Protein AF-A0A525CVS1-F1 (afdb_monomer_lite)

Sequence (218 aa):
MISGVNAYLDLNRRVDQNVNYISQETVRFAIQRGAVENQVLDGVTATVIDSHKAVQIKINDALKRIEDQSASQAVKTIIEKINADETRHAELFNEVTQNVSDIGTEKVSITDTLKQLGDTLGEAISTIDAEEVELAMEGENLDGMTQISEVIQEVDGIESTIATAVEEQSASSKEIAHNISQASAGEIANQSSQVNLSAETLARLAEGLEKLVNRFKI

Radius of gyration: 69.56 Å; chains: 1; bounding box: 129×26×205 Å

Foldseek 3Di:
DVVVVVVVVVLVVVLVVVLVVLVVVLVVLVVVLVVLLVCCVVHQDPVSVVSNVVSLVSNLVSLVVSCVSDPDPVSVVVSVVVVVVSVVVNVVSVVSNVVRVVVVVVVVVVVVVVVVVVVVVVVVVVVVVVVVVVVVVVVVVVVVVVVVVVVVVVVVVVVVVVVVVVVVVVVVVVVVVVVVVVVVVVVVVVVVVVVVVVVVVVVVVVVVVVVVVVVVPD

Structure (mmCIF, N/CA/C/O backbone):
data_AF-A0A525CVS1-F1
#
_entry.id   AF-A0A525CVS1-F1
#
loop_
_atom_site.group_PDB
_atom_site.id
_atom_site.type_symbol
_atom_site.label_atom_id
_atom_site.label_alt_id
_atom_site.label_comp_id
_atom_site.label_asym_id
_atom_site.label_entity_id
_atom_site.label_seq_id
_atom_site.pdbx_PDB_ins_code
_atom_site.Cartn_x
_atom_site.Cartn_y
_atom_site.Cartn_z
_atom_site.occupancy
_atom_site.B_iso_or_equiv
_atom_site.auth_seq_id
_atom_site.auth_comp_id
_atom_site.auth_asym_id
_atom_site.auth_atom_id
_atom_site.pdbx_PDB_model_num
ATOM 1 N N . MET A 1 1 ? 48.331 5.834 -69.914 1.00 59.94 1 MET A N 1
ATOM 2 C CA . MET A 1 1 ? 47.529 6.710 -69.027 1.00 59.94 1 MET A C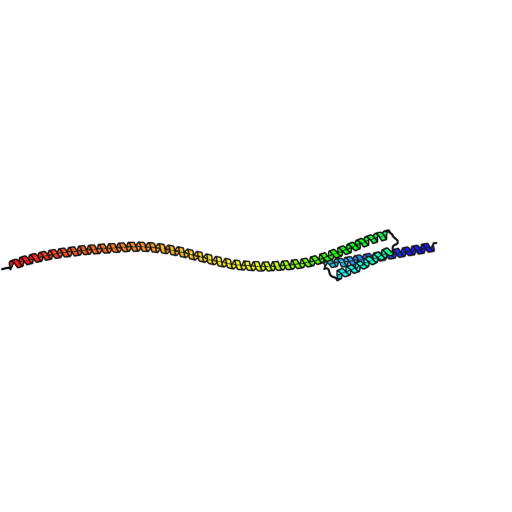A 1
ATOM 3 C C . MET A 1 1 ? 46.064 6.284 -68.932 1.00 59.94 1 MET A C 1
ATOM 5 O O . MET A 1 1 ? 45.612 6.070 -67.819 1.00 59.94 1 MET A O 1
ATOM 9 N N . ILE A 1 2 ? 45.349 6.062 -70.043 1.00 61.44 2 ILE A N 1
ATOM 10 C CA . ILE A 1 2 ? 43.912 5.690 -70.039 1.00 61.44 2 ILE A CA 1
ATOM 11 C C . ILE A 1 2 ? 43.619 4.389 -69.253 1.00 61.44 2 ILE A C 1
ATOM 13 O O . ILE A 1 2 ? 42.673 4.343 -68.476 1.00 61.44 2 ILE A O 1
ATOM 17 N N . SER A 1 3 ? 44.479 3.364 -69.352 1.00 71.12 3 SER A N 1
ATOM 18 C CA . SER A 1 3 ? 44.316 2.106 -68.594 1.00 71.12 3 SER A CA 1
ATOM 19 C C . SER A 1 3 ? 44.450 2.264 -67.071 1.00 71.12 3 SER A C 1
ATOM 21 O O . SER A 1 3 ? 43.823 1.512 -66.334 1.00 71.12 3 SER A O 1
ATOM 23 N N . GLY A 1 4 ? 45.260 3.216 -66.593 1.00 73.81 4 GLY A N 1
ATOM 24 C CA . GLY A 1 4 ? 45.443 3.462 -65.157 1.00 73.81 4 GLY A CA 1
ATOM 25 C C . GLY A 1 4 ? 44.291 4.269 -64.558 1.00 73.81 4 GLY A C 1
ATOM 26 O O . GLY A 1 4 ? 43.857 3.990 -63.446 1.00 73.81 4 GLY A O 1
ATOM 27 N N . VAL A 1 5 ? 43.745 5.213 -65.331 1.00 78.81 5 VAL A N 1
ATOM 28 C CA . VAL A 1 5 ? 42.557 5.990 -64.945 1.00 78.81 5 VAL A CA 1
ATOM 29 C C . VAL A 1 5 ? 41.323 5.090 -64.866 1.00 78.81 5 VAL A C 1
ATOM 31 O O . VAL A 1 5 ? 40.603 5.152 -63.876 1.00 78.81 5 VAL A O 1
ATOM 34 N N . ASN A 1 6 ? 41.119 4.194 -65.838 1.00 78.75 6 ASN A N 1
ATOM 35 C CA . ASN A 1 6 ? 40.006 3.239 -65.791 1.00 78.75 6 ASN A CA 1
ATOM 36 C C . ASN A 1 6 ? 40.116 2.280 -64.593 1.00 78.75 6 ASN A C 1
ATOM 38 O O . ASN A 1 6 ? 39.138 2.090 -63.879 1.00 78.75 6 ASN A O 1
ATOM 42 N N . ALA A 1 7 ? 41.312 1.754 -64.305 1.00 81.69 7 ALA A N 1
ATOM 43 C CA . ALA A 1 7 ? 41.525 0.884 -63.145 1.00 81.69 7 ALA A CA 1
ATOM 44 C C . ALA A 1 7 ? 41.270 1.600 -61.805 1.00 81.69 7 ALA A C 1
ATOM 46 O O . ALA A 1 7 ? 40.710 1.009 -60.883 1.00 81.69 7 ALA A O 1
ATOM 47 N N . TYR A 1 8 ? 41.654 2.875 -61.703 1.00 81.75 8 TYR A N 1
ATOM 48 C CA . TYR A 1 8 ? 41.402 3.703 -60.525 1.00 81.75 8 TYR A CA 1
ATOM 49 C C . TYR A 1 8 ? 39.908 4.014 -60.339 1.00 81.75 8 TYR A C 1
ATOM 51 O O . TYR A 1 8 ? 39.385 3.892 -59.233 1.00 81.75 8 TYR A O 1
ATOM 59 N N . LEU A 1 9 ? 39.195 4.344 -61.421 1.00 82.00 9 LEU A N 1
ATOM 60 C CA . LEU A 1 9 ? 37.745 4.570 -61.391 1.00 82.00 9 LEU A CA 1
ATOM 61 C C . LEU A 1 9 ? 36.974 3.300 -61.001 1.00 82.00 9 LEU A C 1
ATOM 63 O O . LEU A 1 9 ? 36.054 3.371 -60.187 1.00 82.00 9 LEU A O 1
ATOM 67 N N . ASP A 1 10 ? 37.383 2.137 -61.511 1.00 86.62 10 ASP A N 1
ATOM 68 C CA . ASP A 1 10 ? 36.789 0.845 -61.148 1.00 86.62 10 ASP A CA 1
ATOM 69 C C . ASP A 1 10 ? 37.076 0.450 -59.693 1.00 86.62 10 ASP A C 1
ATOM 71 O O . ASP A 1 10 ? 36.280 -0.255 -59.067 1.00 86.62 10 ASP A O 1
ATOM 75 N N . LEU A 1 11 ? 38.224 0.856 -59.142 1.00 85.06 11 LEU A N 1
ATOM 76 C CA . LEU A 1 11 ? 38.550 0.647 -57.732 1.00 85.06 11 LEU A CA 1
ATOM 77 C C . LEU A 1 11 ? 37.683 1.534 -56.834 1.00 85.06 11 LEU A C 1
ATOM 79 O O . LEU A 1 11 ? 37.037 1.015 -55.927 1.00 85.06 11 LEU A O 1
ATOM 83 N N . ASN A 1 12 ? 37.603 2.835 -57.123 1.00 82.62 12 ASN A N 1
ATOM 84 C CA . ASN A 1 12 ? 36.772 3.767 -56.357 1.00 82.62 12 ASN A CA 1
ATOM 85 C C . ASN A 1 12 ? 35.296 3.365 -56.390 1.00 82.62 12 ASN A C 1
ATOM 87 O O . ASN A 1 12 ? 34.650 3.303 -55.351 1.00 82.62 12 ASN A O 1
ATOM 91 N N . ARG A 1 13 ? 34.783 2.972 -57.562 1.00 86.06 13 ARG A N 1
ATOM 92 C CA . ARG A 1 13 ? 33.405 2.485 -57.689 1.00 86.06 13 ARG A CA 1
ATOM 93 C C . ARG A 1 13 ? 33.138 1.253 -56.820 1.00 86.06 13 ARG A C 1
ATOM 95 O O . ARG A 1 13 ? 32.055 1.136 -56.253 1.00 86.06 13 ARG A O 1
ATOM 102 N N . ARG A 1 14 ? 34.104 0.336 -56.709 1.00 86.06 14 ARG A N 1
ATOM 103 C CA . ARG A 1 14 ? 33.996 -0.846 -55.837 1.00 86.06 14 ARG A CA 1
ATOM 104 C C . ARG A 1 14 ? 34.028 -0.475 -54.357 1.00 86.06 14 ARG A C 1
ATOM 106 O O . ARG A 1 14 ? 33.249 -1.032 -53.589 1.00 86.06 14 ARG A O 1
ATOM 113 N N . VAL A 1 15 ? 34.885 0.468 -53.967 1.00 87.44 15 VAL A N 1
ATOM 114 C CA . VAL A 1 15 ? 34.936 0.994 -52.595 1.00 87.44 15 VAL A CA 1
ATOM 115 C C . VAL A 1 15 ? 33.604 1.643 -52.217 1.00 87.44 15 VAL A C 1
ATOM 117 O O . VAL A 1 15 ? 33.039 1.288 -51.188 1.00 87.44 15 VAL A O 1
ATOM 120 N N . ASP A 1 16 ? 33.043 2.492 -53.079 1.00 86.06 16 ASP A N 1
ATOM 121 C CA . ASP A 1 16 ? 31.752 3.149 -52.835 1.00 86.06 16 ASP A CA 1
ATOM 122 C C . ASP A 1 16 ? 30.601 2.138 -52.711 1.00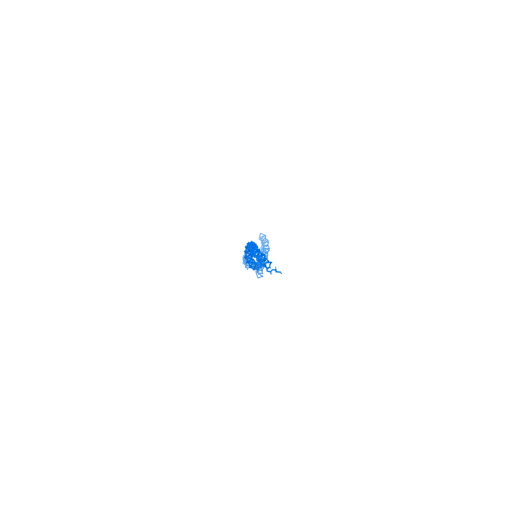 86.06 16 ASP A C 1
ATOM 124 O O . ASP A 1 16 ? 29.748 2.250 -51.829 1.00 86.06 16 ASP A O 1
ATOM 128 N N . GLN A 1 17 ? 30.585 1.109 -53.565 1.00 89.31 17 GLN A N 1
ATOM 129 C CA . GLN A 1 17 ? 29.598 0.028 -53.488 1.00 89.31 17 GLN A CA 1
ATOM 130 C C . GLN A 1 17 ? 29.711 -0.770 -52.182 1.00 89.31 17 GLN A C 1
ATOM 132 O O . GLN A 1 17 ? 28.686 -1.086 -51.575 1.00 89.31 17 GLN A O 1
ATOM 137 N N . ASN A 1 18 ? 30.933 -1.063 -51.731 1.00 90.62 18 ASN A N 1
ATOM 138 C CA . ASN A 1 18 ? 31.173 -1.768 -50.472 1.00 90.62 18 ASN A CA 1
ATOM 139 C C . ASN A 1 18 ? 30.782 -0.920 -49.261 1.00 90.62 18 ASN A C 1
ATOM 141 O O . ASN A 1 18 ? 30.078 -1.409 -48.382 1.00 90.62 18 ASN A O 1
ATOM 145 N N . VAL A 1 19 ? 31.171 0.357 -49.235 1.00 90.75 19 VAL A N 1
ATOM 146 C CA . VAL A 1 19 ? 30.771 1.305 -48.186 1.00 90.75 19 VAL A CA 1
ATOM 147 C C . VAL A 1 19 ? 29.248 1.407 -48.110 1.00 90.75 19 VAL A C 1
ATOM 149 O O . VAL A 1 19 ? 28.685 1.341 -47.017 1.00 90.75 19 VAL A O 1
ATOM 152 N N . ASN A 1 20 ? 28.559 1.482 -49.252 1.00 92.38 20 ASN A N 1
ATOM 153 C CA . ASN A 1 20 ? 27.098 1.485 -49.296 1.00 92.38 20 ASN A CA 1
ATOM 154 C C . ASN A 1 20 ? 26.490 0.184 -48.743 1.00 92.38 20 ASN A C 1
ATOM 156 O O . ASN A 1 20 ? 25.536 0.233 -47.968 1.00 92.38 20 ASN A O 1
ATOM 160 N N . TYR A 1 21 ? 27.049 -0.977 -49.093 1.00 95.25 21 TYR A N 1
ATOM 161 C CA . TYR A 1 21 ? 26.602 -2.262 -48.550 1.00 95.25 21 TYR A CA 1
ATOM 162 C C . TYR A 1 21 ? 26.755 -2.324 -47.022 1.00 95.25 21 TYR A C 1
ATOM 164 O O . TYR A 1 21 ? 25.799 -2.663 -46.326 1.00 95.25 21 TYR A O 1
ATOM 172 N N . ILE A 1 22 ? 27.923 -1.942 -46.493 1.00 95.31 22 ILE A N 1
ATOM 173 C CA . ILE A 1 22 ? 28.177 -1.955 -45.046 1.00 95.31 22 ILE A CA 1
ATOM 174 C C . ILE A 1 22 ? 27.271 -0.939 -44.341 1.00 95.31 22 ILE A C 1
ATOM 176 O O . ILE A 1 22 ? 26.722 -1.238 -43.291 1.00 95.31 22 ILE A O 1
ATOM 180 N N . SER A 1 23 ? 27.016 0.219 -44.953 1.00 93.06 23 SER A N 1
ATOM 181 C CA . SER A 1 23 ? 26.085 1.219 -44.410 1.00 93.06 23 SER A CA 1
ATOM 182 C C . SER A 1 23 ? 24.664 0.661 -44.263 1.00 93.06 23 SER A C 1
ATOM 184 O O . SER A 1 23 ? 24.014 0.876 -43.242 1.00 93.06 23 SER A O 1
ATOM 186 N N . GLN A 1 24 ? 24.180 -0.103 -45.248 1.00 94.25 24 GLN A N 1
ATOM 187 C CA . GLN A 1 24 ? 22.882 -0.780 -45.149 1.00 94.25 24 GLN A CA 1
ATOM 188 C C . GLN A 1 24 ? 22.876 -1.876 -44.076 1.00 94.25 24 GLN A C 1
ATOM 190 O O . GLN A 1 24 ? 21.864 -2.063 -43.400 1.00 94.25 24 GLN A O 1
ATOM 195 N N . GLU A 1 25 ? 23.985 -2.597 -43.910 1.00 95.94 25 GLU A N 1
ATOM 196 C CA . GLU A 1 25 ? 24.168 -3.580 -42.838 1.00 95.94 25 GLU A CA 1
ATOM 197 C C . GLU A 1 25 ? 24.102 -2.911 -41.452 1.00 95.94 25 GLU A C 1
ATOM 199 O O . GLU A 1 25 ? 23.332 -3.359 -40.601 1.00 95.94 25 GLU A O 1
ATOM 204 N N . THR A 1 26 ? 24.790 -1.780 -41.256 1.00 94.69 26 THR A N 1
ATOM 205 C CA . THR A 1 26 ? 24.736 -0.980 -40.021 1.00 94.69 26 THR A CA 1
ATOM 206 C C . THR A 1 26 ? 23.307 -0.559 -39.680 1.00 94.69 26 THR A C 1
ATOM 208 O O . THR A 1 26 ? 22.870 -0.723 -38.542 1.00 94.69 26 THR A O 1
ATOM 211 N N . VAL A 1 27 ? 22.538 -0.083 -40.667 1.00 94.94 27 VAL A N 1
ATOM 212 C CA . VAL A 1 27 ? 21.126 0.294 -40.463 1.00 94.94 27 VAL A CA 1
ATOM 213 C C . VAL A 1 27 ? 20.285 -0.903 -40.012 1.00 94.94 27 VAL A C 1
ATOM 215 O O . VAL A 1 27 ? 19.446 -0.766 -39.124 1.00 94.94 27 VAL A O 1
ATOM 218 N N . ARG A 1 28 ? 20.510 -2.099 -40.573 1.00 96.94 28 ARG A N 1
ATOM 219 C CA . ARG A 1 28 ? 19.798 -3.310 -40.130 1.00 96.94 28 ARG A CA 1
ATOM 220 C C . ARG A 1 28 ? 20.133 -3.669 -38.688 1.00 96.94 28 ARG A C 1
ATOM 222 O O . ARG A 1 28 ? 19.224 -4.026 -37.942 1.00 96.94 28 ARG A O 1
ATOM 229 N N . PHE A 1 29 ? 21.398 -3.562 -38.288 1.00 97.50 29 PHE A N 1
ATOM 230 C CA . PHE A 1 29 ? 21.779 -3.787 -36.897 1.00 97.50 29 PHE A CA 1
ATOM 231 C C . PHE A 1 29 ? 21.158 -2.748 -35.960 1.00 97.50 29 PHE A C 1
ATOM 233 O O . PHE A 1 29 ? 20.665 -3.131 -34.906 1.00 97.50 29 PHE A O 1
ATOM 240 N N . ALA A 1 30 ? 21.074 -1.475 -36.353 1.00 93.69 30 ALA A N 1
ATOM 241 C CA . ALA A 1 30 ? 20.390 -0.453 -35.557 1.00 93.69 30 ALA A CA 1
ATOM 242 C C . ALA A 1 30 ? 18.893 -0.768 -35.359 1.00 93.69 30 ALA A C 1
ATOM 244 O O . ALA A 1 30 ? 18.374 -0.662 -34.249 1.00 93.69 30 ALA A O 1
ATOM 245 N N . ILE A 1 31 ? 18.206 -1.245 -36.405 1.00 94.38 31 ILE A N 1
ATOM 246 C CA . ILE A 1 31 ? 16.811 -1.711 -36.297 1.00 94.38 31 ILE A CA 1
ATOM 247 C C . ILE A 1 31 ? 16.714 -2.924 -35.361 1.00 94.38 31 ILE A C 1
ATOM 249 O O . ILE A 1 31 ? 15.821 -2.987 -34.516 1.00 94.38 31 ILE A O 1
ATOM 253 N N . GLN A 1 32 ? 17.640 -3.881 -35.483 1.00 96.12 32 GLN A N 1
ATOM 254 C CA . GLN A 1 32 ? 17.703 -5.035 -34.588 1.00 96.12 32 GLN A CA 1
ATOM 255 C C . GLN A 1 32 ? 17.927 -4.603 -33.132 1.00 96.12 32 GLN A C 1
ATOM 257 O O . GLN A 1 32 ? 17.291 -5.162 -32.241 1.00 96.12 32 GLN A O 1
ATOM 262 N N . ARG A 1 33 ? 18.781 -3.600 -32.887 1.00 95.50 33 ARG A N 1
ATOM 263 C CA . ARG A 1 33 ? 19.007 -3.040 -31.550 1.00 95.50 33 ARG A CA 1
ATOM 264 C C . ARG A 1 33 ? 17.713 -2.468 -30.987 1.00 95.50 33 ARG A C 1
ATOM 266 O O . ARG A 1 33 ? 17.332 -2.864 -29.897 1.00 95.50 33 ARG A O 1
ATOM 273 N N . GLY A 1 34 ? 16.989 -1.654 -31.756 1.00 89.94 34 GLY A N 1
ATOM 274 C CA . GLY A 1 34 ? 15.694 -1.113 -31.327 1.00 89.94 34 GLY A CA 1
ATOM 275 C C . GLY A 1 34 ? 14.666 -2.199 -30.974 1.00 89.94 34 GLY A C 1
ATOM 276 O O . GLY A 1 34 ? 13.898 -2.051 -30.026 1.00 89.94 34 GLY A O 1
ATOM 277 N N . ALA A 1 35 ? 14.673 -3.334 -31.683 1.00 92.38 35 ALA A N 1
ATOM 278 C CA . ALA A 1 35 ? 13.823 -4.474 -31.334 1.00 92.38 35 ALA A CA 1
ATOM 279 C C . ALA A 1 35 ? 14.213 -5.119 -29.992 1.00 92.38 35 ALA A C 1
ATOM 281 O O . ALA A 1 35 ? 13.326 -5.483 -29.224 1.00 92.38 35 ALA A O 1
ATOM 282 N N . VAL A 1 36 ? 15.512 -5.238 -29.697 1.00 92.75 36 VAL A N 1
ATOM 283 C CA . VAL A 1 36 ? 16.008 -5.719 -28.394 1.00 92.75 36 VAL A CA 1
ATOM 284 C C . VAL A 1 36 ? 15.690 -4.715 -27.284 1.00 92.75 36 VAL A C 1
ATOM 286 O O . VAL A 1 36 ? 15.262 -5.109 -26.207 1.00 92.75 36 VAL A O 1
ATOM 289 N N . GLU A 1 37 ? 15.842 -3.418 -27.547 1.00 91.56 37 GLU A N 1
ATOM 290 C CA . GLU A 1 37 ? 15.558 -2.355 -26.577 1.00 91.56 37 GLU A CA 1
ATOM 291 C C . GLU A 1 37 ? 14.087 -2.329 -26.163 1.00 91.56 37 GLU A C 1
ATOM 293 O O . GLU A 1 37 ? 13.789 -2.165 -24.985 1.00 91.56 37 GLU A O 1
ATOM 298 N N . ASN A 1 38 ? 13.164 -2.597 -27.089 1.00 86.88 38 ASN A N 1
ATOM 299 C CA . ASN A 1 38 ? 11.745 -2.725 -26.753 1.00 86.88 38 ASN A CA 1
ATOM 300 C C . ASN A 1 38 ? 11.450 -3.885 -25.789 1.00 86.88 38 ASN A C 1
ATOM 302 O O . ASN A 1 38 ? 10.498 -3.790 -25.021 1.00 86.88 38 ASN A O 1
ATOM 306 N N . GLN A 1 39 ? 12.263 -4.947 -25.771 1.00 87.69 39 GLN A N 1
ATOM 307 C CA . GLN A 1 39 ? 12.077 -6.063 -24.831 1.00 87.69 39 GLN A CA 1
ATOM 308 C C . GLN A 1 39 ? 12.349 -5.654 -23.379 1.00 87.69 39 GLN A C 1
ATOM 310 O O . GLN A 1 39 ? 11.866 -6.315 -22.466 1.00 87.69 39 GLN A O 1
ATOM 315 N N . VAL A 1 40 ? 13.070 -4.549 -23.142 1.00 81.38 40 VAL A N 1
ATOM 316 C CA . VAL A 1 40 ? 13.271 -4.003 -21.789 1.00 81.38 40 VAL A CA 1
ATOM 317 C C . VAL A 1 40 ? 11.939 -3.616 -21.139 1.00 81.38 40 VAL A C 1
ATOM 319 O O . VAL A 1 40 ? 11.816 -3.717 -19.920 1.00 81.38 40 VAL A O 1
ATOM 322 N N . LEU A 1 41 ? 10.927 -3.239 -21.933 1.00 72.56 41 LEU A N 1
ATOM 323 C CA . LEU A 1 41 ? 9.585 -2.915 -21.432 1.00 72.56 41 LEU A CA 1
ATOM 324 C C . LEU A 1 41 ? 8.877 -4.127 -20.811 1.00 72.56 41 LEU A C 1
ATOM 326 O O . LEU A 1 41 ? 8.080 -3.958 -19.890 1.00 72.56 41 LEU A O 1
ATOM 330 N N . ASP A 1 42 ? 9.194 -5.333 -21.284 1.00 77.56 42 ASP A N 1
ATOM 331 C CA . ASP A 1 42 ? 8.642 -6.587 -20.763 1.00 77.56 42 ASP A CA 1
ATOM 332 C C . ASP A 1 42 ? 9.424 -7.101 -19.539 1.00 77.56 42 ASP A C 1
ATOM 334 O O . ASP A 1 42 ? 8.967 -7.999 -18.827 1.00 77.56 42 ASP A O 1
ATOM 338 N N . GLY A 1 43 ? 10.599 -6.521 -19.276 1.00 76.75 43 GLY A N 1
ATOM 339 C CA . GLY A 1 43 ? 11.455 -6.824 -18.137 1.00 76.75 43 GLY A CA 1
ATOM 340 C C . GLY A 1 43 ? 12.936 -6.910 -18.505 1.00 76.75 43 GLY A C 1
ATOM 341 O O . GLY A 1 43 ? 13.326 -7.342 -19.591 1.00 76.75 43 GLY A O 1
ATOM 342 N N . VAL A 1 44 ? 13.796 -6.535 -17.558 1.00 87.12 44 VAL A N 1
ATOM 343 C CA . VAL A 1 44 ? 15.251 -6.607 -17.732 1.00 87.12 44 VAL A CA 1
ATOM 344 C C . VAL A 1 44 ? 15.728 -8.027 -17.451 1.00 87.12 44 VAL A C 1
ATOM 346 O O . VAL A 1 44 ? 15.650 -8.518 -16.327 1.00 87.12 44 VAL A O 1
ATOM 349 N N . THR A 1 45 ? 16.252 -8.692 -18.480 1.00 89.31 45 THR A N 1
ATOM 350 C CA . THR A 1 45 ? 16.864 -10.022 -18.362 1.00 89.31 45 THR A CA 1
ATOM 351 C C . THR A 1 45 ? 18.307 -9.999 -18.852 1.00 89.31 45 THR A C 1
ATOM 353 O O . THR A 1 45 ? 18.673 -9.189 -19.706 1.00 89.31 45 THR A O 1
ATOM 356 N N . ALA A 1 46 ? 19.125 -10.937 -18.361 1.00 89.56 46 ALA A N 1
ATOM 357 C CA . ALA A 1 46 ? 20.497 -11.113 -18.843 1.00 89.56 46 ALA A CA 1
ATOM 358 C C . ALA A 1 46 ? 20.542 -11.310 -20.369 1.00 89.56 46 ALA A C 1
ATOM 360 O O . ALA A 1 46 ? 21.385 -10.733 -21.046 1.00 89.56 46 ALA A O 1
ATOM 361 N N . THR A 1 47 ? 19.569 -12.035 -20.929 1.00 93.12 47 THR A N 1
ATOM 362 C CA . THR A 1 47 ? 19.458 -12.267 -22.374 1.00 93.12 47 THR A CA 1
ATOM 363 C C . THR A 1 47 ? 19.242 -10.981 -23.172 1.00 93.12 47 THR A C 1
ATOM 365 O O . THR A 1 47 ? 19.845 -10.830 -24.236 1.00 93.12 47 THR A O 1
ATOM 368 N N . VAL A 1 48 ? 18.416 -10.050 -22.680 1.00 92.69 48 VAL A N 1
ATOM 369 C CA . VAL A 1 48 ? 18.182 -8.750 -23.337 1.00 92.69 48 VAL A CA 1
ATOM 370 C C . VAL A 1 48 ? 19.459 -7.907 -23.314 1.00 92.69 48 VAL A C 1
ATOM 372 O O . VAL A 1 48 ? 19.865 -7.379 -24.349 1.00 92.69 48 VAL A O 1
ATOM 375 N N . ILE A 1 49 ? 20.146 -7.856 -22.168 1.00 93.69 49 ILE A N 1
ATOM 376 C CA . ILE A 1 49 ? 21.414 -7.126 -22.009 1.00 93.69 49 ILE A CA 1
ATOM 377 C C . ILE A 1 49 ? 22.501 -7.704 -22.927 1.00 93.69 49 ILE A C 1
ATOM 379 O O . ILE A 1 49 ? 23.189 -6.960 -23.629 1.00 93.69 49 ILE A O 1
ATOM 383 N N . ASP A 1 50 ? 22.651 -9.028 -22.959 1.00 95.56 50 ASP A N 1
ATOM 384 C CA . ASP A 1 50 ? 23.655 -9.699 -23.787 1.00 95.56 50 ASP A CA 1
ATOM 385 C C . ASP A 1 50 ? 23.356 -9.539 -25.282 1.00 95.56 50 ASP A C 1
ATOM 387 O O . ASP A 1 50 ? 24.267 -9.306 -26.081 1.00 95.56 50 ASP A O 1
ATOM 391 N N . SER A 1 51 ? 22.077 -9.594 -25.669 1.00 95.31 51 SER A N 1
ATOM 392 C CA . SER A 1 51 ? 21.647 -9.360 -27.051 1.00 95.31 51 SER A CA 1
ATOM 393 C C . SER A 1 51 ? 21.922 -7.924 -27.492 1.00 95.31 51 SER A C 1
ATOM 395 O O . SER A 1 51 ? 22.402 -7.716 -28.607 1.00 95.31 51 SER A O 1
ATOM 397 N N . HIS A 1 52 ? 21.678 -6.939 -26.620 1.00 95.81 52 HIS A N 1
ATOM 398 C CA . HIS A 1 52 ? 21.981 -5.531 -26.889 1.00 95.81 52 HIS A CA 1
ATOM 399 C C . HIS A 1 52 ? 23.479 -5.335 -27.124 1.00 95.81 52 HIS A C 1
ATOM 401 O O . HIS A 1 52 ? 23.875 -4.855 -28.187 1.00 95.81 52 HIS A O 1
ATOM 407 N N . LYS A 1 53 ? 24.318 -5.839 -26.207 1.00 95.62 53 LYS A N 1
ATOM 408 C CA . LYS A 1 53 ? 25.785 -5.810 -26.336 1.00 95.62 53 LYS A CA 1
ATOM 409 C C . LYS A 1 53 ? 26.268 -6.479 -27.621 1.00 95.62 53 LYS A C 1
ATOM 411 O O . LYS A 1 53 ? 27.134 -5.943 -28.310 1.00 95.62 53 LYS A O 1
ATOM 416 N N . ALA A 1 54 ? 25.707 -7.634 -27.974 1.00 96.56 54 ALA A N 1
ATOM 417 C CA . ALA A 1 54 ? 26.084 -8.352 -29.186 1.00 96.56 54 ALA A CA 1
ATOM 418 C C . ALA A 1 54 ? 25.749 -7.564 -30.464 1.00 96.56 54 ALA A C 1
ATOM 420 O O . ALA A 1 54 ? 26.534 -7.573 -31.413 1.00 96.56 54 ALA A O 1
ATOM 421 N N . VAL A 1 55 ? 24.602 -6.879 -30.507 1.00 96.75 55 VAL A N 1
ATOM 422 C CA . VAL A 1 55 ? 24.238 -6.013 -31.641 1.00 96.75 55 VAL A CA 1
ATOM 423 C C . VAL A 1 55 ? 25.096 -4.744 -31.660 1.00 96.75 55 VAL A C 1
ATOM 425 O O . VAL A 1 55 ? 25.547 -4.346 -32.732 1.00 96.75 55 VAL A O 1
ATOM 428 N N . GLN A 1 56 ? 25.411 -4.169 -30.498 1.00 95.19 56 GLN A N 1
ATOM 429 C CA . GLN A 1 56 ? 26.294 -3.008 -30.366 1.00 95.19 56 GLN A CA 1
ATOM 430 C C . GLN A 1 56 ? 27.693 -3.276 -30.939 1.00 95.19 56 GLN A C 1
ATOM 432 O O . GLN A 1 56 ? 28.227 -2.464 -31.691 1.00 95.19 56 GLN A O 1
ATOM 437 N N . ILE A 1 57 ? 28.269 -4.446 -30.642 1.00 96.69 57 ILE A N 1
ATOM 438 C CA . ILE A 1 57 ? 29.563 -4.868 -31.201 1.00 96.69 57 ILE A CA 1
ATOM 439 C C . ILE A 1 57 ? 29.496 -4.915 -32.732 1.00 96.69 57 ILE A C 1
ATOM 441 O O . ILE A 1 57 ? 30.376 -4.380 -33.401 1.00 96.69 57 ILE A O 1
ATOM 445 N N . LYS A 1 58 ? 28.422 -5.480 -33.299 1.00 97.38 58 LYS A N 1
ATOM 446 C CA . LYS A 1 58 ? 28.239 -5.555 -34.757 1.00 97.38 58 LYS A CA 1
ATOM 447 C C . LYS A 1 58 ? 28.128 -4.176 -35.412 1.00 97.38 58 LYS A C 1
ATOM 449 O O . LYS A 1 58 ? 28.658 -3.992 -36.506 1.00 97.38 58 LYS A O 1
ATOM 454 N N . ILE A 1 59 ? 27.456 -3.222 -34.763 1.00 97.00 59 ILE A N 1
ATOM 455 C CA . ILE A 1 59 ? 27.353 -1.835 -35.243 1.00 97.00 59 ILE A CA 1
ATOM 456 C C . ILE A 1 59 ? 28.735 -1.177 -35.247 1.00 97.00 59 ILE A C 1
ATOM 458 O O . ILE A 1 59 ? 29.155 -0.664 -36.283 1.00 97.00 59 ILE A O 1
ATOM 462 N N . ASN A 1 60 ? 29.468 -1.264 -34.136 1.00 95.88 60 ASN A N 1
ATOM 463 C CA . ASN A 1 60 ? 30.811 -0.693 -34.011 1.00 95.88 60 ASN A CA 1
ATOM 464 C C . ASN A 1 60 ? 31.787 -1.287 -35.042 1.00 95.88 60 ASN A C 1
ATOM 466 O O . ASN A 1 60 ? 32.530 -0.552 -35.695 1.00 95.88 60 ASN A O 1
ATOM 470 N N . ASP A 1 61 ? 31.750 -2.607 -35.246 1.00 97.06 61 ASP A N 1
ATOM 471 C CA . ASP A 1 61 ? 32.571 -3.288 -36.251 1.00 97.06 61 ASP A CA 1
ATOM 472 C C . ASP A 1 61 ? 32.222 -2.836 -37.677 1.00 97.06 61 ASP A C 1
ATOM 474 O O . ASP A 1 61 ? 33.112 -2.630 -38.508 1.00 97.06 61 ASP A O 1
ATOM 478 N N . ALA A 1 62 ? 30.933 -2.658 -37.984 1.00 96.25 62 ALA A N 1
ATOM 479 C CA . ALA A 1 62 ? 30.487 -2.162 -39.283 1.00 96.25 62 ALA A CA 1
ATOM 480 C C . ALA A 1 62 ? 30.924 -0.706 -39.517 1.00 96.25 62 ALA A C 1
ATOM 482 O O . ALA A 1 62 ? 31.441 -0.395 -40.590 1.00 96.25 62 ALA A O 1
ATOM 483 N N . LEU A 1 63 ? 30.803 0.167 -38.511 1.00 96.19 63 LEU A N 1
ATOM 484 C CA . LEU A 1 63 ? 31.268 1.556 -38.578 1.00 96.19 63 LEU A CA 1
ATOM 485 C C . LEU A 1 63 ? 32.776 1.636 -38.821 1.00 96.19 63 LEU A C 1
ATOM 487 O O . LEU A 1 63 ? 33.207 2.337 -39.736 1.00 96.19 63 LEU A O 1
ATOM 491 N N . LYS A 1 64 ? 33.568 0.838 -38.098 1.00 95.69 64 LYS A N 1
ATOM 492 C CA . LYS A 1 64 ? 35.018 0.753 -38.306 1.00 95.69 64 LYS A CA 1
ATOM 493 C C . LYS A 1 64 ? 35.374 0.293 -39.722 1.00 95.69 64 LYS A C 1
ATOM 495 O O . LYS A 1 64 ? 36.236 0.877 -40.368 1.00 95.69 64 LYS A O 1
ATOM 500 N N . ARG A 1 65 ? 34.666 -0.709 -40.258 1.00 95.62 65 ARG A N 1
ATOM 501 C CA . ARG A 1 65 ? 34.865 -1.171 -41.646 1.00 95.62 65 ARG A CA 1
ATOM 502 C C . ARG A 1 65 ? 34.549 -0.083 -42.678 1.00 95.62 65 ARG A C 1
ATOM 504 O O . ARG A 1 65 ? 35.224 -0.032 -43.705 1.00 95.62 65 ARG A O 1
ATOM 511 N N . ILE A 1 66 ? 33.544 0.765 -42.438 1.00 94.38 66 ILE A N 1
ATOM 512 C CA . ILE A 1 66 ? 33.251 1.918 -43.309 1.00 94.38 66 ILE A CA 1
ATOM 513 C C . ILE A 1 66 ? 34.383 2.947 -43.213 1.00 94.38 66 ILE A C 1
ATOM 515 O O . ILE A 1 66 ? 34.823 3.466 -44.239 1.00 94.38 66 ILE A O 1
ATOM 519 N N . GLU A 1 67 ? 34.865 3.225 -42.004 1.00 93.56 67 GLU A N 1
ATOM 520 C CA . GLU A 1 67 ? 35.942 4.184 -41.747 1.00 93.56 67 GLU A CA 1
ATOM 521 C C . GLU A 1 67 ? 37.247 3.787 -42.444 1.00 93.56 67 GLU A C 1
ATOM 523 O O . GLU A 1 67 ? 37.852 4.607 -43.139 1.00 93.56 67 GLU A O 1
ATOM 528 N N . ASP A 1 68 ? 37.626 2.512 -42.321 1.00 92.81 68 ASP A N 1
ATOM 529 C CA . ASP A 1 68 ? 38.844 1.943 -42.900 1.00 92.81 68 ASP A CA 1
ATOM 530 C C . ASP A 1 68 ? 38.812 1.938 -44.441 1.00 92.81 68 ASP A C 1
ATOM 532 O O . ASP A 1 68 ? 39.849 2.088 -45.090 1.00 92.81 68 ASP A O 1
ATOM 536 N N . GLN A 1 69 ? 37.630 1.761 -45.047 1.00 91.25 69 GLN A N 1
ATOM 537 C CA . GLN A 1 69 ? 37.470 1.688 -46.507 1.00 91.25 69 GLN A CA 1
ATOM 538 C C . GLN A 1 69 ? 37.226 3.051 -47.161 1.00 91.25 69 GLN A C 1
ATOM 540 O O . GLN A 1 69 ? 37.493 3.215 -48.352 1.00 91.25 69 GLN A O 1
ATOM 545 N N . SER A 1 70 ? 36.724 4.037 -46.417 1.00 87.88 70 SER A N 1
ATOM 546 C CA . SER A 1 70 ? 36.380 5.344 -46.967 1.00 87.88 70 SER A CA 1
ATOM 547 C C . SER A 1 70 ? 37.587 6.281 -47.052 1.00 87.88 70 SER A C 1
ATOM 549 O O . SER A 1 70 ? 38.227 6.624 -46.057 1.00 87.88 70 SER A O 1
ATOM 551 N N . ALA A 1 71 ? 37.848 6.800 -48.252 1.00 84.88 71 ALA A N 1
ATOM 552 C CA . ALA A 1 71 ? 38.819 7.876 -48.460 1.00 84.88 71 ALA A CA 1
ATOM 553 C C . ALA A 1 71 ? 38.247 9.279 -48.156 1.00 84.88 71 ALA A C 1
ATOM 555 O O . ALA A 1 71 ? 38.987 10.263 -48.154 1.00 84.88 71 ALA A O 1
ATOM 556 N N . SER A 1 72 ? 36.936 9.399 -47.911 1.00 89.38 72 SER A N 1
ATOM 557 C CA . SER A 1 72 ? 36.259 10.685 -47.723 1.00 89.38 72 SER A CA 1
ATOM 558 C C . SER A 1 72 ? 36.387 11.191 -46.287 1.00 89.38 72 SER A C 1
ATOM 560 O O . SER A 1 72 ? 35.856 10.585 -45.356 1.00 89.38 72 SER A O 1
ATOM 562 N N . GLN A 1 73 ? 37.014 12.357 -46.106 1.00 90.88 73 GLN A N 1
ATOM 563 C CA . GLN A 1 73 ? 37.114 13.006 -44.794 1.00 90.88 73 GLN A CA 1
ATOM 564 C C . GLN A 1 73 ? 35.736 13.318 -44.193 1.00 90.88 73 GLN A C 1
ATOM 566 O O . GLN A 1 73 ? 35.544 13.186 -42.989 1.00 90.88 73 GLN A O 1
ATOM 571 N N . ALA A 1 74 ? 34.759 13.677 -45.031 1.00 91.62 74 ALA A N 1
ATOM 572 C CA . ALA A 1 74 ? 33.396 13.931 -44.577 1.00 91.62 74 ALA A CA 1
ATOM 573 C C . ALA A 1 74 ? 32.752 12.670 -43.978 1.00 91.62 74 ALA A C 1
ATOM 575 O O . ALA A 1 74 ? 32.085 12.755 -42.951 1.00 91.62 74 ALA A O 1
ATOM 576 N N . VAL A 1 75 ? 32.990 11.498 -44.581 1.00 90.50 75 VAL A N 1
ATOM 577 C CA . VAL A 1 75 ? 32.495 10.214 -44.056 1.00 90.50 75 VAL A CA 1
ATOM 578 C C . VAL A 1 75 ? 33.159 9.885 -42.722 1.00 90.50 75 VAL A C 1
ATOM 580 O O . VAL A 1 75 ? 32.461 9.500 -41.792 1.00 90.50 75 VAL A O 1
ATOM 583 N N . LYS A 1 76 ? 34.472 10.102 -42.593 1.00 92.50 76 LYS A N 1
ATOM 584 C CA . LYS A 1 76 ? 35.191 9.880 -41.327 1.00 92.50 76 LYS A CA 1
ATOM 585 C C . LYS A 1 76 ? 34.636 10.743 -40.196 1.00 92.50 76 LYS A C 1
ATOM 587 O O . LYS A 1 76 ? 34.285 10.219 -39.148 1.00 92.50 76 LYS A O 1
ATOM 592 N N . THR A 1 77 ? 34.419 12.034 -40.447 1.00 95.19 77 THR A N 1
ATOM 593 C CA . THR A 1 77 ? 33.797 12.935 -39.463 1.00 95.19 77 THR A CA 1
ATOM 594 C C . THR A 1 77 ? 32.358 12.538 -39.110 1.00 95.19 77 THR A C 1
ATOM 596 O O . THR A 1 77 ? 31.917 12.754 -37.984 1.00 95.19 77 THR A O 1
ATOM 599 N N . ILE A 1 78 ? 31.596 11.958 -40.042 1.00 94.62 78 ILE A N 1
ATOM 600 C CA . ILE A 1 78 ? 30.266 11.412 -39.733 1.00 94.62 78 ILE A CA 1
ATOM 601 C C . ILE A 1 78 ? 30.387 10.180 -38.829 1.00 94.62 78 ILE A C 1
ATOM 603 O O . ILE A 1 78 ? 29.647 10.083 -37.857 1.00 94.62 78 ILE A O 1
ATOM 607 N N . ILE A 1 79 ? 31.326 9.272 -39.103 1.00 95.06 79 ILE A N 1
ATOM 608 C CA . ILE A 1 79 ? 31.547 8.074 -38.280 1.00 95.06 79 ILE A CA 1
ATOM 609 C C . ILE A 1 79 ? 31.996 8.442 -36.869 1.00 95.06 79 ILE A C 1
ATOM 611 O O . ILE A 1 79 ? 31.484 7.865 -35.917 1.00 95.06 79 ILE A O 1
ATOM 615 N N . GLU A 1 80 ? 32.874 9.433 -36.712 1.00 94.44 80 GLU A N 1
ATOM 616 C CA . GLU A 1 80 ? 33.261 9.956 -35.395 1.00 94.44 80 GLU A CA 1
ATOM 617 C C . GLU A 1 80 ? 32.034 10.396 -34.582 1.00 94.44 80 GLU A C 1
ATOM 619 O O . GLU A 1 80 ? 31.905 10.042 -33.410 1.00 94.44 80 GLU A O 1
ATOM 624 N N . LYS A 1 81 ? 31.099 11.122 -35.212 1.00 96.75 81 LYS A N 1
ATOM 625 C CA . LYS A 1 81 ? 29.845 11.538 -34.567 1.00 96.75 81 LYS A CA 1
ATOM 626 C C . LYS A 1 81 ? 28.949 10.351 -34.232 1.00 96.75 81 LYS A C 1
ATOM 628 O O . LYS A 1 81 ? 28.445 10.290 -33.119 1.00 96.75 81 LYS A O 1
ATOM 633 N N . ILE A 1 82 ? 28.789 9.403 -35.158 1.00 95.62 82 ILE A N 1
ATOM 634 C CA . ILE A 1 82 ? 27.987 8.200 -34.911 1.00 95.62 82 ILE A CA 1
ATOM 635 C C . ILE A 1 82 ? 28.588 7.403 -33.750 1.00 95.62 82 ILE A C 1
ATOM 637 O O . ILE A 1 82 ? 27.861 7.049 -32.841 1.00 95.62 82 ILE A O 1
ATOM 641 N N . ASN A 1 83 ? 29.902 7.178 -33.706 1.00 94.75 83 ASN A N 1
ATOM 642 C CA . ASN A 1 83 ? 30.553 6.465 -32.601 1.00 94.75 83 ASN A CA 1
ATOM 643 C C . ASN A 1 83 ? 30.344 7.163 -31.243 1.00 94.75 83 ASN A C 1
ATOM 645 O O . ASN A 1 83 ? 30.179 6.494 -30.218 1.00 94.75 83 ASN A O 1
ATOM 649 N N . ALA A 1 84 ? 30.337 8.500 -31.223 1.00 95.12 84 ALA A N 1
ATOM 650 C CA . ALA A 1 84 ? 30.009 9.262 -30.021 1.00 95.12 84 ALA A CA 1
ATOM 651 C C . ALA A 1 84 ? 28.543 9.049 -29.599 1.00 95.12 84 ALA A C 1
ATOM 653 O O . ALA A 1 84 ? 28.279 8.777 -28.426 1.00 95.12 84 ALA A O 1
ATOM 654 N N . ASP A 1 85 ? 27.606 9.101 -30.549 1.00 93.94 85 ASP A N 1
ATOM 655 C CA . ASP A 1 85 ? 26.185 8.830 -30.301 1.00 93.94 85 ASP A CA 1
ATOM 656 C C . ASP A 1 85 ? 25.947 7.381 -29.849 1.00 93.94 85 ASP A C 1
ATOM 658 O O . ASP A 1 85 ? 25.161 7.141 -28.940 1.00 93.94 85 ASP A O 1
ATOM 662 N N . GLU A 1 86 ? 26.669 6.417 -30.414 1.00 93.94 86 GLU A N 1
ATOM 663 C CA . GLU A 1 86 ? 26.619 4.995 -30.063 1.00 93.94 86 GLU A CA 1
ATOM 664 C C . GLU A 1 86 ? 27.114 4.739 -28.635 1.00 93.94 86 GLU A C 1
ATOM 666 O O . GLU A 1 86 ? 26.503 3.974 -27.886 1.00 93.94 86 GLU A O 1
ATOM 671 N N . THR A 1 87 ? 28.176 5.437 -28.221 1.00 93.12 87 THR A N 1
ATOM 672 C CA . THR A 1 87 ? 28.667 5.401 -26.834 1.00 93.12 87 THR A CA 1
ATOM 673 C C . THR A 1 87 ? 27.612 5.957 -25.881 1.00 93.12 87 THR A C 1
ATOM 675 O O . THR A 1 87 ? 27.251 5.305 -24.902 1.00 93.12 87 THR A O 1
ATOM 678 N N . ARG A 1 88 ? 27.046 7.124 -26.213 1.00 94.25 88 ARG A N 1
ATOM 679 C CA . ARG A 1 88 ? 25.978 7.754 -25.428 1.00 94.25 88 ARG A CA 1
ATOM 680 C C . ARG A 1 88 ? 24.721 6.881 -25.357 1.00 94.25 88 ARG A C 1
ATOM 682 O O . ARG A 1 88 ? 24.086 6.805 -24.310 1.00 94.25 88 ARG A O 1
ATOM 689 N N . HIS A 1 89 ? 24.340 6.224 -26.451 1.00 91.38 89 HIS A N 1
ATOM 690 C CA . HIS A 1 89 ? 23.188 5.320 -26.486 1.00 91.38 89 HIS A CA 1
ATOM 691 C C . HIS A 1 89 ? 23.428 4.125 -25.559 1.00 91.38 89 HIS A C 1
ATOM 693 O O . HIS A 1 89 ? 22.557 3.800 -24.760 1.00 91.38 89 HIS A O 1
ATOM 699 N N . ALA A 1 90 ? 24.616 3.516 -25.579 1.00 91.75 90 ALA A N 1
ATOM 700 C CA . ALA A 1 90 ? 24.942 2.422 -24.663 1.00 91.75 90 ALA A CA 1
ATOM 701 C C . ALA A 1 90 ? 24.865 2.842 -23.181 1.00 91.75 90 ALA A C 1
ATOM 703 O O . ALA A 1 90 ? 24.358 2.083 -22.354 1.00 91.75 90 ALA A O 1
ATOM 704 N N . GLU A 1 91 ? 25.316 4.054 -22.844 1.00 93.62 91 GLU A N 1
ATOM 705 C CA . GLU A 1 91 ? 25.174 4.625 -21.497 1.00 93.62 91 GLU A CA 1
ATOM 706 C C . GLU A 1 91 ? 23.700 4.794 -21.102 1.00 93.62 91 GLU A C 1
ATOM 708 O O . GLU A 1 91 ? 23.293 4.305 -20.047 1.00 93.62 91 GLU A O 1
ATOM 713 N N . LEU A 1 92 ? 22.888 5.405 -21.974 1.00 92.69 92 LEU A N 1
ATOM 714 C CA . LEU A 1 92 ? 21.449 5.583 -21.750 1.00 92.69 92 LEU A CA 1
ATOM 715 C C . LEU A 1 92 ? 20.718 4.246 -21.607 1.00 92.69 92 LEU A C 1
ATOM 717 O O . LEU A 1 92 ? 19.833 4.112 -20.769 1.00 92.69 92 LEU A O 1
ATOM 721 N N . PHE A 1 93 ? 21.086 3.244 -22.405 1.00 93.50 93 PHE A N 1
ATOM 722 C CA . PHE A 1 93 ? 20.504 1.913 -22.296 1.00 93.50 93 PHE A CA 1
ATOM 723 C C . PHE A 1 93 ? 20.801 1.290 -20.929 1.00 93.50 93 PHE A C 1
ATOM 725 O O . PHE A 1 93 ? 19.885 0.790 -20.279 1.00 93.50 93 PHE A O 1
ATOM 732 N N . ASN A 1 94 ? 22.048 1.375 -20.455 1.00 91.50 94 ASN A N 1
ATOM 733 C CA . ASN A 1 94 ? 22.411 0.874 -19.130 1.00 91.50 94 ASN A CA 1
ATOM 734 C C . ASN A 1 94 ? 21.619 1.586 -18.023 1.00 91.50 94 ASN A C 1
ATOM 736 O O . ASN A 1 94 ? 21.068 0.917 -17.149 1.00 91.50 94 ASN A O 1
ATOM 740 N N . GLU A 1 95 ? 21.499 2.915 -18.092 1.00 91.94 95 GLU A N 1
ATOM 741 C CA . GLU A 1 95 ? 20.694 3.704 -17.152 1.00 91.94 95 GLU A CA 1
ATOM 742 C C . GLU A 1 95 ? 19.226 3.253 -17.150 1.00 91.94 95 GLU A C 1
ATOM 744 O O . GLU A 1 95 ? 18.662 2.975 -16.093 1.00 91.94 95 GLU A O 1
ATOM 749 N N . VAL A 1 96 ? 18.615 3.092 -18.328 1.00 87.69 96 VAL A N 1
ATOM 750 C CA . VAL A 1 96 ? 17.230 2.615 -18.450 1.00 87.69 96 VAL A CA 1
ATOM 751 C C . VAL A 1 96 ? 17.074 1.212 -17.866 1.00 87.69 96 VAL A C 1
ATOM 753 O O . VAL A 1 96 ? 16.124 0.969 -17.125 1.00 87.69 96 VAL A O 1
ATOM 756 N N . THR A 1 97 ? 17.997 0.287 -18.145 1.00 89.94 97 THR A N 1
ATOM 757 C CA . THR A 1 97 ? 17.922 -1.069 -17.578 1.00 89.94 97 THR A CA 1
ATOM 758 C C . THR A 1 97 ? 18.063 -1.074 -16.056 1.00 89.94 97 THR A C 1
ATOM 760 O O . THR A 1 97 ? 17.347 -1.819 -15.387 1.00 89.94 97 THR A O 1
ATOM 763 N N . GLN A 1 98 ? 18.922 -0.217 -15.498 1.00 90.25 98 GLN A N 1
ATOM 764 C CA . GLN A 1 98 ? 19.056 -0.066 -14.052 1.00 90.25 98 GLN A CA 1
ATOM 765 C C . GLN A 1 98 ? 17.759 0.480 -13.447 1.00 90.25 98 GLN A C 1
ATOM 767 O O . GLN A 1 98 ? 17.196 -0.142 -12.552 1.00 90.25 98 GLN A O 1
ATOM 772 N N . ASN A 1 99 ? 17.217 1.560 -14.015 1.00 86.56 99 ASN A N 1
ATOM 773 C CA . ASN A 1 99 ? 15.976 2.173 -13.547 1.00 86.56 99 ASN A CA 1
ATOM 774 C C . ASN A 1 99 ? 14.793 1.194 -13.586 1.00 86.56 99 ASN A C 1
ATOM 776 O O . ASN A 1 99 ? 14.013 1.130 -12.641 1.00 86.56 99 ASN A O 1
ATOM 780 N N . VAL A 1 100 ? 14.650 0.403 -14.656 1.00 84.38 100 VAL A N 1
ATOM 781 C CA . VAL A 1 100 ? 13.578 -0.604 -14.754 1.00 84.38 100 VAL A CA 1
ATOM 782 C C . VAL A 1 100 ? 13.742 -1.698 -13.695 1.00 84.38 100 VAL A C 1
ATOM 784 O O . VAL A 1 100 ? 12.748 -2.133 -13.111 1.00 84.38 100 VAL A O 1
ATOM 787 N N . SER A 1 101 ? 14.977 -2.125 -13.414 1.00 86.25 101 SER A N 1
ATOM 788 C CA . SER A 1 101 ? 15.259 -3.067 -12.326 1.00 86.25 101 SER A CA 1
ATOM 789 C C . SER A 1 101 ? 14.877 -2.478 -10.966 1.00 86.25 101 SER A C 1
ATOM 791 O O . SER A 1 101 ? 14.165 -3.128 -10.199 1.00 86.25 101 SER A O 1
ATOM 793 N N . ASP A 1 102 ? 15.291 -1.242 -10.689 1.00 86.88 102 ASP A N 1
ATOM 794 C CA . ASP A 1 102 ? 15.025 -0.558 -9.421 1.00 86.88 102 ASP A CA 1
ATOM 795 C C . ASP A 1 102 ? 13.518 -0.377 -9.199 1.00 86.88 102 ASP A C 1
ATOM 797 O O . ASP A 1 102 ? 12.997 -0.800 -8.165 1.00 86.88 102 ASP A O 1
ATOM 801 N N . ILE A 1 103 ? 12.783 0.085 -10.219 1.00 85.94 103 ILE A N 1
ATOM 802 C CA . ILE A 1 103 ? 11.312 0.168 -10.206 1.00 85.94 103 I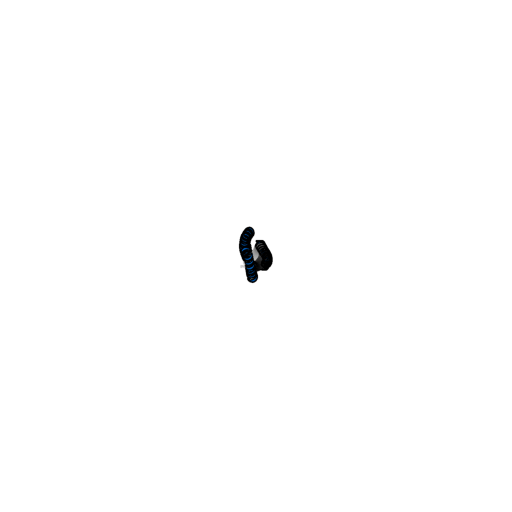LE A CA 1
ATOM 803 C C . ILE A 1 103 ? 10.681 -1.196 -9.890 1.00 85.94 103 ILE A C 1
ATOM 805 O O . ILE A 1 103 ? 9.710 -1.283 -9.133 1.00 85.94 103 ILE A O 1
ATOM 809 N N . GLY A 1 104 ? 11.222 -2.279 -10.455 1.00 81.44 104 GLY A N 1
ATOM 810 C CA . GLY A 1 104 ? 10.782 -3.639 -10.158 1.00 81.44 104 GLY A CA 1
ATOM 811 C C . GLY A 1 104 ? 10.917 -3.988 -8.673 1.00 81.44 104 GLY A C 1
ATOM 812 O O . GLY A 1 104 ? 9.979 -4.531 -8.086 1.00 81.44 104 GLY A O 1
ATOM 813 N N . THR A 1 105 ? 12.045 -3.640 -8.050 1.00 88.88 105 THR A N 1
ATOM 814 C CA . THR A 1 105 ? 12.278 -3.886 -6.617 1.00 88.88 105 THR A CA 1
ATOM 815 C C . THR A 1 105 ? 11.395 -3.019 -5.718 1.00 88.88 105 THR A C 1
ATOM 817 O O . THR A 1 105 ? 10.791 -3.530 -4.772 1.00 88.88 105 THR A O 1
ATOM 820 N N . GLU A 1 106 ? 11.234 -1.734 -6.044 1.00 87.19 106 GLU A N 1
ATOM 821 C CA . GLU A 1 106 ? 10.368 -0.810 -5.307 1.00 87.19 106 GLU A CA 1
ATOM 822 C C . GLU A 1 106 ? 8.908 -1.269 -5.338 1.00 87.19 106 GLU A C 1
ATOM 824 O O . GLU A 1 106 ? 8.231 -1.269 -4.310 1.00 87.19 106 GLU A O 1
ATOM 829 N N . LYS A 1 107 ? 8.429 -1.750 -6.491 1.00 80.94 107 LYS A N 1
ATOM 830 C CA . LYS A 1 107 ? 7.074 -2.297 -6.633 1.00 80.94 107 LYS A CA 1
ATOM 831 C C . LYS A 1 107 ? 6.816 -3.482 -5.697 1.00 80.94 107 LYS A C 1
ATOM 833 O O . LYS A 1 107 ? 5.722 -3.583 -5.134 1.00 80.94 107 LYS A O 1
ATOM 838 N N . VAL A 1 108 ? 7.791 -4.379 -5.529 1.00 88.00 108 VAL A N 1
ATOM 839 C CA . VAL A 1 108 ? 7.679 -5.512 -4.592 1.00 88.00 108 VAL A CA 1
ATOM 840 C C . VAL A 1 108 ? 7.587 -4.996 -3.156 1.00 88.00 108 VAL A C 1
ATOM 842 O O . VAL A 1 108 ? 6.645 -5.345 -2.450 1.00 88.00 108 VAL A O 1
ATOM 845 N N . SER A 1 109 ? 8.478 -4.082 -2.765 1.00 91.44 109 SER A N 1
ATOM 846 C CA . SER A 1 109 ? 8.480 -3.471 -1.427 1.00 91.44 109 SER A CA 1
ATOM 847 C C . SER A 1 109 ? 7.161 -2.754 -1.088 1.00 91.44 109 SER A C 1
ATOM 849 O O . SER A 1 109 ? 6.607 -2.919 0.002 1.00 91.44 109 SER A O 1
ATOM 851 N N . ILE A 1 110 ? 6.594 -2.008 -2.045 1.00 91.12 110 ILE A N 1
ATOM 852 C CA . ILE A 1 110 ? 5.278 -1.364 -1.899 1.00 91.12 110 ILE A CA 1
ATOM 853 C C . ILE A 1 110 ? 4.181 -2.411 -1.683 1.00 91.12 110 ILE A C 1
ATOM 855 O O . ILE A 1 110 ? 3.313 -2.228 -0.831 1.00 91.12 110 ILE A O 1
ATOM 859 N N . THR A 1 111 ? 4.218 -3.512 -2.435 1.00 89.12 111 THR A N 1
ATOM 860 C CA . THR A 1 111 ? 3.235 -4.599 -2.307 1.00 89.12 111 THR A CA 1
ATOM 861 C C . THR A 1 111 ? 3.293 -5.233 -0.916 1.00 89.12 111 THR A C 1
ATOM 863 O O . THR A 1 111 ? 2.250 -5.432 -0.291 1.00 89.12 111 THR A O 1
ATOM 866 N N . ASP A 1 112 ? 4.496 -5.481 -0.397 1.00 91.38 112 ASP A N 1
ATOM 867 C CA . ASP A 1 112 ? 4.691 -6.022 0.951 1.00 91.38 112 ASP A CA 1
ATOM 868 C C . ASP A 1 112 ? 4.201 -5.047 2.032 1.00 91.38 112 ASP A C 1
ATOM 870 O O . ASP A 1 112 ? 3.505 -5.450 2.966 1.00 91.38 112 ASP A O 1
ATOM 874 N N . THR A 1 113 ? 4.486 -3.752 1.871 1.00 92.81 113 THR A N 1
ATOM 875 C CA . THR A 1 113 ? 4.028 -2.697 2.790 1.00 92.81 113 THR A CA 1
ATOM 876 C C . THR A 1 113 ? 2.500 -2.600 2.822 1.00 92.81 113 THR A C 1
ATOM 878 O O . THR A 1 113 ? 1.904 -2.506 3.893 1.00 92.81 113 THR A O 1
ATOM 881 N N . LEU A 1 114 ? 1.839 -2.665 1.661 1.00 87.69 114 LEU A N 1
ATOM 882 C CA . LEU A 1 114 ? 0.375 -2.653 1.577 1.00 87.69 114 LEU A CA 1
ATOM 883 C C . LEU A 1 114 ? -0.249 -3.870 2.261 1.00 87.69 114 LEU A C 1
ATOM 885 O O . LEU A 1 114 ? -1.283 -3.738 2.915 1.00 87.69 114 LEU A O 1
ATOM 889 N N . LYS A 1 115 ? 0.384 -5.041 2.143 1.00 90.75 115 LYS A N 1
ATOM 890 C CA . LYS A 1 115 ? -0.063 -6.248 2.839 1.00 90.75 115 LYS A CA 1
ATOM 891 C C . LYS A 1 115 ? 0.027 -6.079 4.359 1.00 90.75 115 LYS A C 1
ATOM 893 O O . LYS A 1 115 ? -0.963 -6.305 5.042 1.00 90.75 115 LYS A O 1
ATOM 898 N N . GLN A 1 116 ? 1.166 -5.607 4.867 1.00 93.69 116 GLN A N 1
ATOM 899 C CA . GLN A 1 116 ? 1.359 -5.343 6.300 1.00 93.69 116 GLN A CA 1
ATOM 900 C C . GLN A 1 116 ? 0.373 -4.304 6.846 1.00 93.69 116 GLN A C 1
ATOM 902 O O . GLN A 1 116 ? -0.136 -4.459 7.957 1.00 93.69 116 GLN A O 1
ATOM 907 N N . LEU A 1 117 ? 0.071 -3.263 6.062 1.00 90.44 117 LEU A N 1
ATOM 908 C CA . LEU A 1 117 ? -0.945 -2.274 6.415 1.00 90.44 117 LEU A CA 1
ATOM 909 C C . LEU A 1 117 ? -2.336 -2.916 6.505 1.00 90.44 117 LEU A C 1
ATOM 911 O O . LEU A 1 117 ? -3.069 -2.637 7.448 1.00 90.44 117 LEU A O 1
ATOM 915 N N . GLY A 1 118 ? -2.688 -3.783 5.552 1.00 86.56 118 GLY A N 1
ATOM 916 C CA . GLY A 1 118 ? -3.939 -4.542 5.581 1.00 86.56 118 GLY A CA 1
ATOM 917 C C . GLY A 1 118 ? -4.059 -5.433 6.819 1.00 86.56 118 GLY A C 1
ATOM 918 O O . GLY A 1 118 ? -5.097 -5.411 7.477 1.00 86.56 118 GLY A O 1
ATOM 919 N N . ASP A 1 119 ? -2.988 -6.147 7.173 1.00 91.62 119 ASP A N 1
ATOM 920 C CA . ASP A 1 119 ? -2.942 -6.996 8.370 1.00 91.62 119 ASP A CA 1
ATOM 921 C C . ASP A 1 119 ? -3.112 -6.156 9.651 1.00 91.62 119 ASP A C 1
ATOM 923 O O . ASP A 1 119 ? -3.965 -6.457 10.485 1.00 91.62 119 ASP A O 1
ATOM 927 N N . THR A 1 120 ? -2.379 -5.040 9.758 1.00 94.62 120 THR A N 1
ATOM 928 C CA . THR A 1 120 ? -2.485 -4.089 10.884 1.00 94.62 120 THR A CA 1
ATOM 929 C C . THR A 1 120 ? -3.897 -3.517 11.022 1.00 94.62 120 THR A C 1
ATOM 931 O O . THR A 1 120 ? -4.425 -3.407 12.127 1.00 94.62 120 THR A O 1
ATOM 934 N N . LEU A 1 121 ? -4.529 -3.144 9.904 1.00 89.56 121 LEU A N 1
ATOM 935 C CA . LEU A 1 121 ? -5.900 -2.632 9.909 1.00 89.56 121 LEU A CA 1
ATOM 936 C C . LEU A 1 121 ? -6.901 -3.704 10.349 1.00 89.56 121 LEU A C 1
ATOM 938 O O . LEU A 1 121 ? -7.821 -3.390 11.097 1.00 89.56 121 LEU A O 1
ATOM 942 N N . GLY A 1 122 ? -6.718 -4.957 9.923 1.00 91.81 122 GLY A N 1
ATOM 943 C CA . GLY A 1 122 ? -7.555 -6.072 10.367 1.00 91.81 122 GLY A CA 1
ATOM 944 C C . GLY A 1 122 ? -7.472 -6.307 11.879 1.00 91.81 122 GLY A C 1
ATOM 945 O O . GLY A 1 122 ? -8.499 -6.481 12.532 1.00 91.81 122 GLY A O 1
ATOM 946 N N . GLU A 1 123 ? -6.267 -6.249 12.449 1.00 95.50 123 GLU A N 1
ATOM 947 C CA . GLU A 1 123 ? -6.047 -6.368 13.897 1.00 95.50 123 GLU A CA 1
ATOM 948 C C . GLU A 1 123 ? -6.658 -5.194 14.680 1.00 95.50 123 GLU A C 1
ATOM 950 O O . GLU A 1 123 ? -7.322 -5.400 15.699 1.00 95.50 123 GLU A O 1
ATOM 955 N N . ALA A 1 124 ? -6.500 -3.966 14.178 1.00 93.19 124 ALA A N 1
ATOM 956 C CA . ALA A 1 124 ? -7.104 -2.783 14.783 1.00 93.19 124 ALA A CA 1
ATOM 957 C C . ALA A 1 124 ? -8.639 -2.854 14.783 1.00 93.19 124 ALA A C 1
ATOM 959 O O . ALA A 1 124 ? -9.255 -2.555 15.803 1.00 93.19 124 ALA A O 1
ATOM 960 N N . ILE A 1 125 ? -9.258 -3.296 13.680 1.00 91.44 125 ILE A N 1
ATOM 961 C CA . ILE A 1 125 ? -10.715 -3.495 13.606 1.00 91.44 125 ILE A CA 1
ATOM 962 C C . ILE A 1 125 ? -11.163 -4.539 14.632 1.00 91.44 125 ILE A C 1
ATOM 964 O O . ILE A 1 125 ? -12.074 -4.268 15.402 1.00 91.44 125 ILE A O 1
ATOM 968 N N . SER A 1 126 ? -10.477 -5.684 14.722 1.00 93.75 126 SER A N 1
ATOM 969 C CA . SER A 1 126 ? -10.819 -6.711 15.716 1.00 93.75 126 SER A CA 1
ATOM 970 C C . SER A 1 126 ? -10.679 -6.219 17.159 1.00 93.75 126 SER A C 1
ATOM 972 O O . SER A 1 126 ? -11.391 -6.706 18.035 1.00 93.75 126 SER A O 1
ATOM 974 N N . THR A 1 127 ? -9.747 -5.301 17.419 1.00 96.12 127 THR A N 1
ATOM 975 C CA . THR A 1 127 ? -9.569 -4.687 18.740 1.00 96.12 127 THR A CA 1
ATOM 976 C C . THR A 1 127 ? -10.721 -3.735 19.053 1.00 96.12 127 THR A C 1
ATOM 978 O O . THR A 1 127 ? -11.287 -3.816 20.137 1.00 96.12 127 THR A O 1
ATOM 981 N N . ILE A 1 128 ? -11.107 -2.888 18.091 1.00 92.25 128 ILE A N 1
ATOM 982 C CA . ILE A 1 128 ? -12.259 -1.983 18.219 1.00 92.25 128 ILE A CA 1
ATOM 983 C C . ILE A 1 128 ? -13.545 -2.782 18.453 1.00 92.25 128 ILE A C 1
ATOM 985 O O . ILE A 1 128 ? -14.294 -2.445 19.361 1.00 92.25 128 ILE A O 1
ATOM 989 N N . ASP A 1 129 ? -13.771 -3.862 17.699 1.00 93.00 129 ASP A N 1
ATOM 990 C CA . ASP A 1 129 ? -14.947 -4.724 17.874 1.00 93.00 129 ASP A CA 1
ATOM 991 C C . ASP A 1 129 ? -15.002 -5.320 19.294 1.00 93.00 129 ASP A C 1
ATOM 993 O O . ASP A 1 129 ? -16.068 -5.400 19.905 1.00 93.00 129 ASP A O 1
ATOM 997 N N . ALA A 1 130 ? -13.856 -5.733 19.847 1.00 92.38 130 ALA A N 1
ATOM 998 C CA . ALA A 1 130 ? -13.785 -6.260 21.208 1.00 92.38 130 ALA A CA 1
ATOM 999 C C . ALA A 1 130 ? -14.069 -5.179 22.268 1.00 92.38 130 ALA A C 1
ATOM 1001 O O . ALA A 1 130 ? -14.799 -5.439 23.224 1.00 92.38 130 ALA A O 1
ATOM 1002 N N . GLU A 1 131 ? -13.527 -3.975 22.082 1.00 92.25 131 GLU A N 1
ATOM 1003 C CA . GLU A 1 131 ? -13.737 -2.833 22.979 1.00 92.25 131 GLU A CA 1
ATOM 1004 C C . GLU A 1 131 ? -15.190 -2.320 22.917 1.00 92.25 131 GLU A C 1
ATOM 1006 O O . GLU A 1 131 ? -15.771 -1.984 23.947 1.00 92.25 131 GLU A O 1
ATOM 1011 N N . GLU A 1 132 ? -15.831 -2.337 21.742 1.00 86.81 132 GLU A N 1
ATOM 1012 C CA . GLU A 1 132 ? -17.254 -2.004 21.584 1.00 86.81 132 GLU A CA 1
ATOM 1013 C C . GLU A 1 132 ? -18.153 -2.975 22.363 1.00 86.81 132 GLU A C 1
ATOM 1015 O O . GLU A 1 132 ? -19.091 -2.547 23.040 1.00 86.81 132 GLU A O 1
ATOM 1020 N N . VAL A 1 133 ? -17.848 -4.278 22.321 1.00 87.31 133 VAL A N 1
ATOM 1021 C CA . VAL A 1 133 ? -18.567 -5.289 23.112 1.00 87.31 133 VAL A CA 1
ATOM 1022 C C . VAL A 1 133 ? -18.401 -5.036 24.612 1.00 87.31 133 VAL A C 1
ATOM 1024 O O . VAL A 1 133 ? -19.380 -5.125 25.353 1.00 87.31 133 VAL A O 1
ATOM 1027 N N . GLU A 1 134 ? -17.195 -4.694 25.070 1.00 86.81 134 GLU A N 1
ATOM 1028 C CA . GLU A 1 134 ? -16.938 -4.376 26.480 1.00 86.81 134 GLU A CA 1
ATOM 1029 C C . GLU A 1 134 ? -17.720 -3.133 26.938 1.00 86.81 134 GLU A C 1
ATOM 1031 O O . GLU A 1 134 ? -18.407 -3.175 27.962 1.00 86.81 134 GLU A O 1
ATOM 1036 N N . LEU A 1 135 ? -17.712 -2.060 26.141 1.00 78.44 135 LEU A N 1
ATOM 1037 C CA . LEU A 1 135 ? -18.483 -0.842 26.418 1.00 78.44 135 LEU A CA 1
ATOM 1038 C C . LEU A 1 135 ? -19.997 -1.096 26.434 1.00 78.44 135 LEU A C 1
ATOM 1040 O O . LEU A 1 135 ? -20.714 -0.527 27.260 1.00 78.44 135 LEU A O 1
ATOM 1044 N N . ALA A 1 136 ? -20.505 -1.962 25.552 1.00 77.19 136 ALA A N 1
ATOM 1045 C CA . ALA A 1 136 ? -21.915 -2.344 25.556 1.00 77.19 136 ALA A CA 1
ATOM 1046 C C . ALA A 1 136 ? -22.312 -3.048 26.868 1.00 77.19 136 ALA A C 1
ATOM 1048 O O . ALA A 1 136 ? -23.371 -2.754 27.427 1.00 77.19 136 ALA A O 1
ATOM 1049 N N . MET A 1 137 ? -21.444 -3.915 27.401 1.00 78.50 137 MET A N 1
ATOM 1050 C CA . MET A 1 137 ? -21.654 -4.560 28.703 1.00 78.50 137 MET A CA 1
ATOM 1051 C C . MET A 1 137 ? -21.613 -3.558 29.867 1.00 78.50 137 MET A C 1
ATOM 1053 O O . MET A 1 137 ? -22.372 -3.690 30.828 1.00 78.50 137 MET A O 1
ATOM 1057 N N . GLU A 1 138 ? -20.761 -2.535 29.799 1.00 77.12 138 GLU A N 1
ATOM 1058 C CA . GLU A 1 138 ? -20.744 -1.457 30.795 1.00 77.12 138 GLU A CA 1
ATOM 1059 C C . GLU A 1 138 ? -22.048 -0.636 30.774 1.00 77.12 138 GLU A C 1
ATOM 1061 O O . GLU A 1 138 ? -22.567 -0.263 31.829 1.00 77.12 138 GLU A O 1
ATOM 1066 N N . GLY A 1 139 ? -22.638 -0.437 29.591 1.00 72.62 139 GLY A N 1
ATOM 1067 C CA . GLY A 1 139 ? -23.959 0.175 29.431 1.00 72.62 139 GLY A CA 1
ATOM 1068 C C . GLY A 1 139 ? -25.085 -0.589 30.141 1.00 72.62 139 GLY A C 1
ATOM 1069 O O . GLY A 1 139 ? -25.916 0.036 30.802 1.00 72.62 139 GLY A O 1
ATOM 1070 N N . GLU A 1 140 ? -25.096 -1.926 30.075 1.00 73.12 140 GLU A N 1
ATOM 1071 C CA . GLU A 1 140 ? -26.071 -2.754 30.811 1.00 73.12 140 GLU A CA 1
ATOM 1072 C C . GLU A 1 140 ? -25.923 -2.613 32.336 1.00 73.12 140 GLU A C 1
ATOM 1074 O O . GLU A 1 140 ? -26.922 -2.555 33.058 1.00 73.12 140 GLU A O 1
ATOM 1079 N N . ASN A 1 141 ? -24.692 -2.485 32.846 1.00 74.25 141 ASN A N 1
ATOM 1080 C CA . ASN A 1 141 ? -24.465 -2.238 34.274 1.00 74.25 141 ASN A CA 1
ATOM 1081 C C . ASN A 1 141 ? -25.058 -0.893 34.730 1.00 74.25 141 ASN A C 1
ATOM 1083 O O . ASN A 1 141 ? -25.549 -0.788 35.858 1.00 74.25 141 ASN A O 1
ATOM 1087 N N . LEU A 1 142 ? -25.041 0.127 33.865 1.00 72.88 142 LEU A N 1
ATOM 1088 C CA . LEU A 1 142 ? -25.616 1.439 34.162 1.00 72.88 142 LEU A CA 1
ATOM 1089 C C . LEU A 1 142 ? -27.149 1.376 34.297 1.00 72.88 142 LEU A C 1
ATOM 1091 O O . LEU A 1 142 ? -27.697 1.990 35.211 1.00 72.88 142 LEU A O 1
ATOM 1095 N N . ASP A 1 143 ? -27.826 0.589 33.452 1.00 79.31 143 ASP A N 1
ATOM 1096 C CA . ASP A 1 143 ? -29.276 0.346 33.559 1.00 79.31 143 ASP A CA 1
ATOM 1097 C C . ASP A 1 143 ? -29.632 -0.334 34.894 1.00 79.31 143 ASP A C 1
ATOM 1099 O O . ASP A 1 143 ? -30.558 0.080 35.598 1.00 79.31 143 ASP A O 1
ATOM 1103 N N . GLY A 1 144 ? -28.814 -1.301 35.326 1.00 76.56 144 GLY A N 1
ATOM 1104 C CA . GLY A 1 144 ? -28.938 -1.918 36.649 1.00 76.56 144 GLY A CA 1
ATOM 1105 C C . GLY A 1 144 ? -28.792 -0.917 37.805 1.00 76.56 144 GLY A C 1
ATOM 1106 O O . GLY A 1 144 ? -29.533 -0.988 38.788 1.00 76.56 144 GLY A O 1
ATOM 1107 N N . MET A 1 145 ? -27.886 0.061 37.693 1.00 76.44 145 MET A N 1
ATOM 1108 C CA . MET A 1 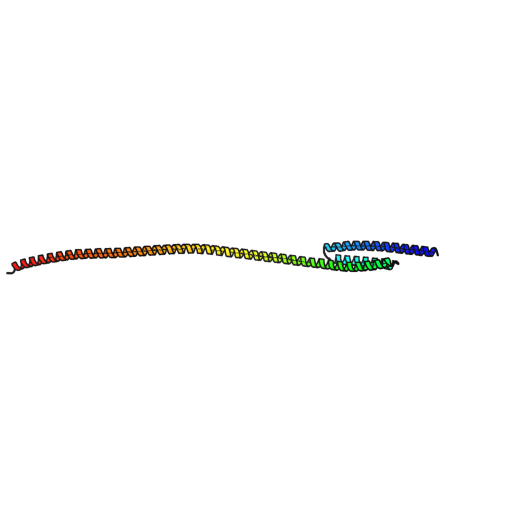145 ? -27.746 1.126 38.697 1.00 76.44 145 MET A CA 1
ATOM 1109 C C . MET A 1 145 ? -28.967 2.052 38.745 1.00 76.44 145 MET A C 1
ATOM 1111 O O . MET A 1 145 ? -29.353 2.487 39.833 1.00 76.44 145 MET A O 1
ATOM 1115 N N . THR A 1 146 ? -29.596 2.337 37.602 1.00 83.25 146 THR A N 1
ATOM 1116 C CA . THR A 1 146 ? -30.849 3.103 37.556 1.00 83.25 146 THR A CA 1
ATOM 1117 C C . THR A 1 146 ? -31.970 2.368 38.287 1.00 83.25 146 THR A C 1
ATOM 1119 O O . THR A 1 146 ? -32.611 2.971 39.146 1.00 83.25 146 THR A O 1
ATOM 1122 N N . GLN A 1 147 ? -32.138 1.063 38.054 1.00 84.19 147 GLN A N 1
ATOM 1123 C CA . GLN A 1 147 ? -33.129 0.248 38.770 1.00 84.19 147 GLN A CA 1
ATOM 1124 C C . GLN A 1 147 ? -32.877 0.224 40.287 1.00 84.19 147 GLN A C 1
ATOM 1126 O O . GLN A 1 147 ? -33.809 0.360 41.077 1.00 84.19 147 GLN A O 1
ATOM 1131 N N . ILE A 1 148 ? -31.616 0.108 40.722 1.00 85.50 148 ILE A N 1
ATOM 1132 C CA . ILE A 1 148 ? -31.265 0.184 42.152 1.00 85.50 148 ILE A CA 1
ATOM 1133 C C . ILE A 1 148 ? -31.636 1.554 42.736 1.00 85.50 148 ILE A C 1
ATOM 1135 O O . ILE A 1 148 ? -32.154 1.622 43.849 1.00 85.50 148 ILE A O 1
ATOM 1139 N N . SER A 1 149 ? -31.398 2.641 41.999 1.00 88.75 149 SER A N 1
ATOM 1140 C CA . SER A 1 149 ? -31.766 3.996 42.426 1.00 88.75 149 SER A CA 1
ATOM 1141 C C . SER A 1 149 ? -33.282 4.155 42.602 1.00 88.75 149 SER A C 1
ATOM 1143 O O . SER A 1 149 ? -33.726 4.748 43.584 1.00 88.75 149 SER A O 1
ATOM 1145 N N . GLU A 1 150 ? -34.084 3.579 41.701 1.00 91.06 150 GLU A N 1
ATOM 1146 C CA . GLU A 1 150 ? -35.549 3.555 41.824 1.00 91.06 150 GLU A CA 1
ATOM 1147 C C . GLU A 1 150 ? -36.003 2.785 43.071 1.00 91.06 150 GLU A C 1
ATOM 1149 O O . GLU A 1 150 ? -36.824 3.288 43.839 1.00 91.06 150 GLU A O 1
ATOM 1154 N N . VAL A 1 151 ? -35.412 1.613 43.332 1.00 91.75 151 VAL A N 1
ATOM 1155 C CA . VAL A 1 151 ? -35.691 0.829 44.548 1.00 91.75 151 VAL A CA 1
ATOM 1156 C C . VAL A 1 151 ? -35.321 1.607 45.815 1.00 91.75 151 VAL A C 1
ATOM 1158 O O . VAL A 1 151 ? -36.062 1.565 46.794 1.00 91.75 151 VAL A O 1
ATOM 1161 N N . ILE A 1 152 ? -34.208 2.348 45.817 1.00 89.81 152 ILE A N 1
ATOM 1162 C CA . ILE A 1 152 ? -33.818 3.190 46.960 1.00 89.81 152 ILE A CA 1
ATOM 1163 C C . ILE A 1 152 ? -34.866 4.284 47.212 1.00 89.81 152 ILE A C 1
ATOM 1165 O O . ILE A 1 152 ? -35.276 4.471 48.355 1.00 89.81 152 ILE A O 1
ATOM 1169 N N . GLN A 1 153 ? -35.359 4.954 46.165 1.00 90.88 153 GLN A N 1
ATOM 1170 C CA . GLN A 1 153 ? -36.414 5.966 46.312 1.00 90.88 153 GLN A CA 1
ATOM 1171 C C . GLN A 1 153 ? -37.728 5.373 46.841 1.00 90.88 153 GLN A C 1
ATOM 1173 O O . GLN A 1 153 ? -38.426 6.016 47.627 1.00 90.88 153 GLN A O 1
ATOM 1178 N N . GLU A 1 154 ? -38.072 4.145 46.440 1.00 94.06 154 GLU A N 1
ATOM 1179 C CA . GLU A 1 154 ? -39.229 3.430 46.987 1.00 94.06 154 GLU A CA 1
ATOM 1180 C C . GLU A 1 154 ? -39.044 3.126 48.483 1.00 94.06 154 GLU A C 1
ATOM 1182 O O . GLU A 1 154 ? -39.956 3.366 49.280 1.00 94.06 154 GLU A O 1
ATOM 1187 N N . VAL A 1 155 ? -37.855 2.660 48.882 1.00 92.00 155 VAL A N 1
ATOM 1188 C CA . VAL A 1 155 ? -37.512 2.395 50.289 1.00 92.00 155 VAL A CA 1
ATOM 1189 C C . VAL A 1 155 ? -37.612 3.666 51.138 1.00 92.00 155 VAL A C 1
ATOM 1191 O O . VAL A 1 155 ? -38.206 3.609 52.215 1.00 92.00 155 VAL A O 1
ATOM 1194 N N . ASP A 1 156 ? -37.136 4.812 50.644 1.00 87.12 156 ASP A N 1
ATOM 1195 C CA . ASP A 1 156 ? -37.269 6.105 51.334 1.00 87.12 156 ASP 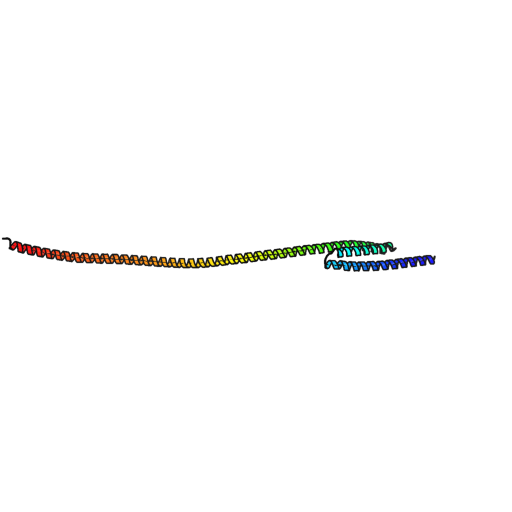A CA 1
ATOM 1196 C C . ASP A 1 156 ? -38.751 6.488 51.545 1.00 87.12 156 ASP A C 1
ATOM 1198 O O . ASP A 1 156 ? -39.151 6.980 52.607 1.00 87.12 156 ASP A O 1
ATOM 1202 N N . GLY A 1 157 ? -39.609 6.215 50.555 1.00 90.88 157 GLY A N 1
ATOM 1203 C CA . GLY A 1 157 ? -41.057 6.422 50.667 1.00 90.88 157 GLY A CA 1
ATOM 1204 C C . GLY A 1 157 ? -41.721 5.510 51.707 1.00 90.88 157 GLY A C 1
ATOM 1205 O O . GLY A 1 157 ? -42.599 5.945 52.467 1.00 90.88 157 GLY A O 1
ATOM 1206 N N . ILE A 1 158 ? -41.281 4.251 51.785 1.00 90.25 158 ILE A N 1
ATOM 1207 C CA . ILE A 1 158 ? -41.724 3.301 52.813 1.00 90.25 158 ILE A CA 1
ATOM 1208 C C . ILE A 1 158 ? -41.284 3.780 54.199 1.00 90.25 158 ILE A C 1
ATOM 1210 O O . ILE A 1 158 ? -42.101 3.769 55.122 1.00 90.25 158 ILE A O 1
ATOM 1214 N N . GLU A 1 159 ? -40.041 4.243 54.355 1.00 86.12 159 GLU A N 1
ATOM 1215 C CA . GLU A 1 159 ? -39.537 4.774 55.626 1.00 86.12 159 GLU A CA 1
ATOM 1216 C C . GLU A 1 159 ? -40.387 5.956 56.107 1.00 86.12 159 GLU A C 1
ATOM 1218 O O . GLU A 1 159 ? -40.822 5.975 57.261 1.00 86.12 159 GLU A O 1
ATOM 1223 N N . SER A 1 160 ? -40.723 6.890 55.211 1.00 89.56 160 SER A N 1
ATOM 1224 C CA . SER A 1 160 ? -41.612 8.010 55.537 1.00 89.56 160 SER A CA 1
ATOM 1225 C C . SER A 1 160 ? -42.999 7.540 55.985 1.00 89.56 160 SER A C 1
ATOM 1227 O O . SER A 1 160 ? -43.542 8.076 56.951 1.00 89.56 160 SER A O 1
ATOM 1229 N N . THR A 1 161 ? -43.564 6.527 55.324 1.00 91.50 161 THR A N 1
ATOM 1230 C CA . THR A 1 161 ? -44.867 5.952 55.697 1.00 91.50 161 THR A CA 1
ATOM 1231 C C . THR A 1 161 ? -44.811 5.291 57.076 1.00 91.50 161 THR A C 1
ATOM 1233 O O . THR A 1 161 ? -45.720 5.467 57.888 1.00 91.50 161 THR A O 1
ATOM 1236 N N . ILE A 1 162 ? -43.733 4.556 57.368 1.00 87.44 162 ILE A N 1
ATOM 1237 C CA . ILE A 1 162 ? -43.503 3.941 58.680 1.00 87.44 162 ILE A CA 1
ATOM 1238 C C . ILE A 1 162 ? -43.378 5.020 59.755 1.00 87.44 162 ILE A C 1
ATOM 1240 O O . ILE A 1 162 ? -43.994 4.885 60.810 1.00 87.44 162 ILE A O 1
ATOM 1244 N N . ALA A 1 163 ? -42.629 6.094 59.496 1.00 83.62 163 ALA A N 1
ATOM 1245 C CA . ALA A 1 163 ? -42.487 7.201 60.436 1.00 83.62 163 ALA A CA 1
ATOM 1246 C C . ALA A 1 163 ? -43.855 7.805 60.795 1.00 83.62 163 ALA A C 1
ATOM 1248 O O . ALA A 1 163 ? -44.180 7.915 61.977 1.00 83.62 163 ALA A O 1
ATOM 1249 N N . THR A 1 164 ? -44.698 8.087 59.795 1.00 90.00 164 THR A N 1
ATOM 1250 C CA . THR A 1 164 ? -46.074 8.560 60.021 1.00 90.00 164 THR A CA 1
ATOM 1251 C C . THR A 1 164 ? -46.905 7.553 60.817 1.00 90.00 164 THR A C 1
ATOM 1253 O O . THR A 1 164 ? -47.546 7.924 61.800 1.00 90.00 164 THR A O 1
ATOM 1256 N N . ALA A 1 165 ? -46.859 6.267 60.462 1.00 88.31 165 ALA A N 1
ATOM 1257 C CA . ALA A 1 165 ? -47.601 5.229 61.177 1.00 88.31 165 ALA A CA 1
ATOM 1258 C C . ALA A 1 165 ? -47.175 5.114 62.654 1.00 88.31 165 ALA A C 1
ATOM 1260 O O . ALA A 1 165 ? -48.015 4.943 63.538 1.00 88.31 165 ALA A O 1
ATOM 1261 N N . VAL A 1 166 ? -45.877 5.244 62.945 1.00 86.81 166 VAL A N 1
ATOM 1262 C CA . VAL A 1 166 ? -45.333 5.222 64.312 1.00 86.81 166 VAL A CA 1
ATOM 1263 C C . VAL A 1 166 ? -45.773 6.451 65.115 1.00 86.81 166 VAL A C 1
ATOM 1265 O O . VAL A 1 166 ? -46.076 6.331 66.310 1.00 86.81 166 VAL A O 1
ATOM 1268 N N . GLU A 1 167 ? -45.841 7.627 64.486 1.00 85.62 167 GLU A N 1
ATOM 1269 C CA . GLU A 1 167 ? -46.372 8.845 65.108 1.00 85.62 167 GLU A CA 1
ATOM 1270 C C . GLU A 1 167 ? -47.857 8.693 65.470 1.00 85.62 167 GLU A C 1
ATOM 1272 O O . GLU A 1 167 ? -48.241 8.948 66.619 1.00 85.62 167 GLU A O 1
ATOM 1277 N N . GLU A 1 168 ? -48.680 8.202 64.539 1.00 90.75 168 GLU A N 1
ATOM 1278 C CA . GLU A 1 168 ? -50.106 7.932 64.763 1.00 90.75 168 GLU A CA 1
ATOM 1279 C C . GLU A 1 168 ? -50.322 6.881 65.861 1.00 90.75 168 GLU A C 1
ATOM 1281 O O . GLU A 1 168 ? -51.123 7.075 66.781 1.00 90.75 168 GLU A O 1
ATOM 1286 N N . GLN A 1 169 ? -49.556 5.789 65.827 1.00 89.06 169 GLN A N 1
ATOM 1287 C CA . GLN A 1 169 ? -49.613 4.738 66.841 1.00 89.06 169 GLN A CA 1
ATOM 1288 C C . GLN A 1 169 ? -49.218 5.263 68.231 1.00 89.06 169 GLN A C 1
ATOM 1290 O O . GLN A 1 169 ? -49.821 4.885 69.244 1.00 89.06 169 GLN A O 1
ATOM 1295 N N . SER A 1 170 ? -48.231 6.160 68.300 1.00 89.81 170 SER A N 1
ATOM 1296 C CA . SER A 1 170 ? -47.830 6.821 69.546 1.00 89.81 170 SER A CA 1
ATOM 1297 C C . SER A 1 170 ? -48.926 7.739 70.085 1.00 89.81 170 SER A C 1
ATOM 1299 O O . SER A 1 170 ? -49.154 7.768 71.298 1.00 89.81 170 SER A O 1
ATOM 1301 N N . ALA A 1 171 ? -49.623 8.473 69.214 1.00 90.50 171 ALA A N 1
ATOM 1302 C CA . ALA A 1 171 ? -50.774 9.286 69.600 1.00 90.50 171 ALA A CA 1
ATOM 1303 C C . ALA A 1 171 ? -51.919 8.412 70.138 1.00 90.50 171 ALA A C 1
ATOM 1305 O O . ALA A 1 171 ? -52.392 8.648 71.251 1.00 90.50 171 ALA A O 1
ATOM 1306 N N . SER A 1 172 ? -52.274 7.339 69.424 1.00 92.31 172 SER A N 1
ATOM 1307 C CA . SER A 1 172 ? -53.296 6.382 69.866 1.00 92.31 172 SER A CA 1
ATOM 1308 C C . SER A 1 172 ? -52.949 5.752 71.220 1.00 92.31 172 SER A C 1
ATOM 1310 O O . SER A 1 172 ? -53.794 5.682 72.113 1.00 92.31 172 SER A O 1
ATOM 1312 N N . SER A 1 173 ? -51.688 5.364 71.431 1.00 88.75 173 SER A N 1
ATOM 1313 C CA . SER A 1 173 ? -51.240 4.795 72.709 1.00 88.75 173 SER A CA 1
ATOM 1314 C C . SER A 1 173 ? -51.395 5.782 73.875 1.00 88.75 173 SER A C 1
ATOM 1316 O O . SER A 1 173 ? -51.779 5.383 74.977 1.00 88.75 173 SER A O 1
ATOM 1318 N N . LYS A 1 174 ? -51.143 7.080 73.645 1.00 91.38 174 LYS A N 1
ATOM 1319 C CA . LYS A 1 174 ? -51.361 8.139 74.648 1.00 91.38 174 LYS A CA 1
ATOM 1320 C C . LYS A 1 174 ? -52.842 8.325 74.969 1.00 91.38 174 LYS A C 1
ATOM 1322 O O . LYS A 1 174 ? -53.183 8.459 76.144 1.00 91.38 174 LYS A O 1
ATOM 1327 N N . GLU A 1 175 ? -53.715 8.301 73.964 1.00 94.69 175 GLU A N 1
ATOM 1328 C CA . GLU A 1 175 ? -55.166 8.365 74.174 1.00 94.69 175 GLU A CA 1
ATOM 1329 C C . GLU A 1 175 ? -55.679 7.162 74.970 1.00 94.69 175 GLU A C 1
ATOM 1331 O O . GLU A 1 175 ? -56.438 7.335 75.923 1.00 94.69 175 GLU A O 1
ATOM 1336 N N . ILE A 1 176 ? -55.212 5.950 74.651 1.00 90.94 176 ILE A N 1
ATOM 1337 C CA . ILE A 1 176 ? -55.552 4.736 75.406 1.00 90.94 176 ILE A CA 1
ATOM 1338 C C . ILE A 1 176 ? -55.133 4.886 76.872 1.00 90.94 176 ILE A C 1
ATOM 1340 O O . ILE A 1 176 ? -55.943 4.650 77.770 1.00 90.94 176 ILE A O 1
ATOM 1344 N N . ALA A 1 177 ? -53.897 5.319 77.133 1.00 88.44 177 ALA A N 1
ATOM 1345 C CA . ALA A 1 177 ? -53.413 5.534 78.495 1.00 88.44 177 ALA A CA 1
ATOM 1346 C C . ALA A 1 177 ? -54.254 6.580 79.251 1.00 88.44 177 ALA A C 1
ATOM 1348 O O . ALA A 1 177 ? -54.579 6.386 80.426 1.00 88.44 177 ALA A O 1
ATOM 1349 N N . HIS A 1 178 ? -54.648 7.664 78.575 1.00 92.12 178 HIS A N 1
ATOM 1350 C CA . HIS A 1 178 ? -55.515 8.692 79.144 1.00 92.12 178 HIS A CA 1
ATOM 1351 C C . HIS A 1 178 ? -56.903 8.144 79.499 1.00 92.12 178 HIS A C 1
ATOM 1353 O O . HIS A 1 178 ? -57.358 8.319 80.631 1.00 92.12 178 HIS A O 1
ATOM 1359 N N . ASN A 1 179 ? -57.535 7.417 78.575 1.00 92.88 179 ASN A N 1
ATOM 1360 C CA . ASN A 1 179 ? -58.850 6.807 78.771 1.00 92.88 179 ASN A CA 1
ATOM 1361 C C . ASN A 1 179 ? -58.845 5.803 79.934 1.00 92.88 179 ASN A C 1
ATOM 1363 O O . ASN A 1 179 ? -59.746 5.826 80.772 1.00 92.88 179 ASN A O 1
ATOM 1367 N N . ILE A 1 180 ? -57.806 4.964 80.037 1.00 91.31 180 ILE A N 1
ATOM 1368 C CA . ILE A 1 180 ? -57.634 4.021 81.154 1.00 91.31 180 ILE A CA 1
ATOM 1369 C C . ILE A 1 180 ? -57.511 4.771 82.486 1.00 91.31 180 ILE A C 1
ATOM 1371 O O . ILE A 1 180 ? -58.149 4.392 83.472 1.00 91.31 180 ILE A O 1
ATOM 1375 N N . SER A 1 181 ? -56.708 5.839 82.528 1.00 89.56 181 SER A N 1
ATOM 1376 C CA . SER A 1 181 ? -56.517 6.643 83.739 1.00 89.56 181 SER A CA 1
ATOM 1377 C C . SER A 1 181 ? -57.818 7.310 84.194 1.00 89.56 181 SER A C 1
ATOM 1379 O O . SER A 1 181 ? -58.160 7.231 85.376 1.00 89.56 181 SER A O 1
ATOM 1381 N N . GLN A 1 182 ? -58.571 7.907 83.265 1.00 90.88 182 GLN A N 1
ATOM 1382 C CA . GLN A 1 182 ? -59.869 8.519 83.552 1.00 90.88 182 GLN A CA 1
ATOM 1383 C C . GLN A 1 182 ? -60.895 7.496 84.054 1.00 90.88 182 GLN A C 1
ATOM 1385 O O . GLN A 1 182 ? -61.541 7.740 85.075 1.00 90.88 182 GLN A O 1
ATOM 1390 N N . ALA A 1 183 ? -61.020 6.348 83.379 1.00 91.12 183 ALA A N 1
ATOM 1391 C CA . ALA A 1 183 ? -61.939 5.283 83.780 1.00 91.12 183 ALA A CA 1
ATOM 1392 C C . ALA A 1 183 ? -61.618 4.771 85.193 1.00 91.12 183 ALA A C 1
ATOM 1394 O O . ALA A 1 183 ? -62.495 4.745 86.057 1.00 91.12 183 ALA A O 1
ATOM 1395 N N . SER A 1 184 ? -60.342 4.473 85.460 1.00 88.69 184 SER A N 1
ATOM 1396 C CA . SER A 1 184 ? -59.883 3.992 86.770 1.00 88.69 184 SER A CA 1
ATOM 1397 C C . SER A 1 184 ? -60.160 5.010 87.883 1.00 88.69 184 SER A C 1
ATOM 1399 O O . SER A 1 184 ? -60.636 4.648 88.958 1.00 88.69 184 SER A O 1
ATOM 1401 N N . ALA A 1 185 ? -59.902 6.300 87.637 1.00 86.88 185 ALA A N 1
ATOM 1402 C CA . ALA A 1 185 ? -60.169 7.359 88.611 1.00 86.88 185 ALA A CA 1
ATOM 1403 C C . ALA A 1 185 ? -61.671 7.506 88.918 1.00 86.88 185 ALA A C 1
ATOM 1405 O O . ALA A 1 185 ? -62.051 7.650 90.082 1.00 86.88 185 ALA A O 1
ATOM 1406 N N . GLY A 1 186 ? -62.526 7.439 87.892 1.00 88.88 186 GLY A N 1
ATOM 1407 C CA . GLY A 1 186 ? -63.980 7.495 88.048 1.00 88.88 186 GLY A CA 1
ATOM 1408 C C . GLY A 1 186 ? -64.541 6.308 88.836 1.00 88.88 186 GLY A C 1
ATOM 1409 O O . GLY A 1 186 ? -65.364 6.493 89.735 1.00 88.88 186 GLY A O 1
ATOM 1410 N N . GLU A 1 187 ? -64.062 5.094 88.555 1.00 91.06 187 GLU A N 1
ATOM 1411 C CA . GLU A 1 187 ? -64.447 3.890 89.298 1.00 91.06 187 GLU A CA 1
ATOM 1412 C C . GLU A 1 187 ? -64.048 3.973 90.775 1.00 91.06 187 GLU A C 1
ATOM 1414 O O . GLU A 1 187 ? -64.881 3.715 91.646 1.00 91.06 187 GLU A O 1
ATOM 1419 N N . ILE A 1 188 ? -62.816 4.403 91.074 1.00 90.06 188 ILE A N 1
ATOM 1420 C CA . ILE A 1 188 ? -62.334 4.574 92.454 1.00 90.06 188 ILE A CA 1
ATOM 1421 C C . ILE A 1 188 ? -63.168 5.618 93.203 1.00 90.06 188 ILE A C 1
ATOM 1423 O O . ILE A 1 188 ? -63.533 5.392 94.360 1.00 90.06 188 ILE A O 1
ATOM 1427 N N . ALA A 1 189 ? -63.491 6.749 92.567 1.00 87.38 189 ALA A N 1
ATOM 1428 C CA . ALA A 1 189 ? -64.318 7.789 93.174 1.00 87.38 189 ALA A CA 1
ATOM 1429 C C . ALA A 1 189 ? -65.725 7.266 93.517 1.00 87.38 189 ALA A C 1
ATOM 1431 O O . ALA A 1 189 ? -66.205 7.464 94.637 1.00 87.38 189 ALA A O 1
ATOM 1432 N N . ASN A 1 190 ? -66.353 6.535 92.590 1.00 90.62 190 ASN A N 1
ATOM 1433 C CA . ASN A 1 190 ? -67.664 5.920 92.802 1.00 90.62 190 ASN A CA 1
ATOM 1434 C C . ASN A 1 190 ? -67.637 4.871 93.924 1.00 90.62 190 ASN A C 1
ATOM 1436 O O . ASN A 1 190 ? -68.475 4.911 94.827 1.00 90.62 190 ASN A O 1
ATOM 1440 N N . GLN A 1 191 ? -66.654 3.966 93.913 1.00 91.56 191 GLN A N 1
ATOM 1441 C CA . GLN A 1 191 ? -66.495 2.949 94.957 1.00 91.56 191 GLN A CA 1
ATOM 1442 C C . GLN A 1 191 ? -66.232 3.583 96.328 1.00 91.56 191 GLN A C 1
ATOM 1444 O O . GLN A 1 191 ? -66.848 3.189 97.317 1.00 91.56 191 GLN A O 1
ATOM 1449 N N . SER A 1 192 ? -65.379 4.609 96.398 1.00 89.75 192 SER A N 1
ATOM 1450 C CA . SER A 1 192 ? -65.083 5.327 97.647 1.00 89.75 192 SER A CA 1
ATOM 1451 C C . SER A 1 192 ? -66.327 6.008 98.219 1.00 89.75 192 SER A C 1
ATOM 1453 O O . SER A 1 192 ? -66.572 5.935 99.424 1.00 89.75 192 SER A O 1
ATOM 1455 N N . SER A 1 193 ? -67.155 6.619 97.363 1.00 91.62 193 SER A N 1
ATOM 1456 C CA . SER A 1 193 ? -68.440 7.198 97.770 1.00 91.62 193 SER A CA 1
ATOM 1457 C C . SER A 1 193 ? -69.378 6.136 98.359 1.00 91.62 193 SER A C 1
ATOM 1459 O O . SER A 1 193 ? -69.948 6.334 99.434 1.00 91.62 193 SER A O 1
ATOM 1461 N N . GLN A 1 194 ? -69.477 4.970 97.715 1.00 92.25 194 GLN A N 1
ATOM 1462 C CA . GLN A 1 194 ? -70.298 3.856 98.193 1.00 92.25 194 GLN A CA 1
ATOM 1463 C C . GLN A 1 194 ? -69.799 3.281 99.530 1.00 92.25 194 GLN A C 1
ATOM 1465 O O . GLN A 1 194 ? -70.607 2.984 100.417 1.00 92.25 194 GLN A O 1
ATOM 1470 N N . VAL A 1 195 ? -68.479 3.154 99.701 1.00 92.44 195 VAL A N 1
ATOM 1471 C CA . VAL A 1 195 ? -67.858 2.743 100.969 1.00 92.44 195 VAL A CA 1
ATOM 1472 C C . VAL A 1 195 ? -68.172 3.754 102.071 1.00 92.44 195 VAL A C 1
ATOM 1474 O O . VAL A 1 195 ? -68.585 3.343 103.154 1.00 92.44 195 VAL A O 1
ATOM 1477 N N . ASN A 1 196 ? -68.061 5.058 101.797 1.00 90.94 196 ASN A N 1
ATOM 1478 C CA . ASN A 1 196 ? -68.395 6.099 102.771 1.00 90.94 196 ASN A CA 1
ATOM 1479 C C . ASN A 1 196 ? -69.872 6.031 103.203 1.00 90.94 196 ASN A C 1
ATOM 1481 O O . ASN A 1 196 ? -70.164 6.009 104.396 1.00 90.94 196 ASN A O 1
ATOM 1485 N N . LEU A 1 197 ? -70.804 5.899 102.251 1.00 91.06 197 LEU A N 1
ATOM 1486 C CA . LEU A 1 197 ? -72.236 5.727 102.546 1.00 91.06 197 LEU A CA 1
ATOM 1487 C C . LEU A 1 197 ? -72.512 4.476 103.396 1.00 91.06 197 LEU A C 1
ATOM 1489 O O . LEU A 1 197 ? -73.343 4.492 104.310 1.00 91.06 197 LEU A O 1
ATOM 1493 N N . SER A 1 198 ? -71.802 3.385 103.109 1.00 91.62 198 SER A N 1
ATOM 1494 C CA . SER A 1 198 ? -71.907 2.139 103.872 1.00 91.62 198 SER A CA 1
ATOM 1495 C C . SER A 1 198 ? -71.370 2.308 105.298 1.00 91.62 198 SER A C 1
ATOM 1497 O O . SER A 1 198 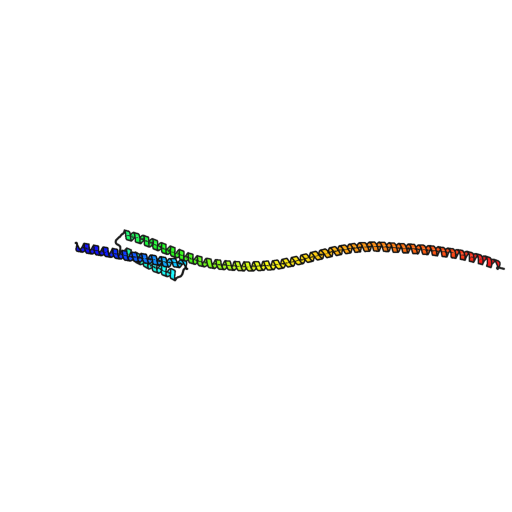? -72.007 1.849 106.246 1.00 91.62 198 SER A O 1
ATOM 1499 N N . ALA A 1 199 ? -70.248 3.015 105.469 1.00 91.38 199 ALA A N 1
ATOM 1500 C CA . ALA A 1 199 ? -69.665 3.327 106.772 1.00 91.38 199 ALA A CA 1
ATOM 1501 C C . ALA A 1 199 ? -70.585 4.226 107.617 1.00 91.38 199 ALA A C 1
ATOM 1503 O O . ALA A 1 199 ? -70.803 3.938 108.793 1.00 91.38 199 ALA A O 1
ATOM 1504 N N . GLU A 1 200 ? -71.195 5.257 107.020 1.00 92.00 200 GLU A N 1
ATOM 1505 C CA . GLU A 1 200 ? -72.206 6.093 107.683 1.00 92.00 200 GLU A CA 1
ATOM 1506 C C . GLU A 1 200 ? -73.418 5.271 108.138 1.00 92.00 200 GLU A C 1
ATOM 1508 O O . GLU A 1 200 ? -73.911 5.431 109.258 1.00 92.00 200 GLU A O 1
ATOM 1513 N N . THR A 1 201 ? -73.891 4.362 107.283 1.00 92.31 201 THR A N 1
ATOM 1514 C CA . THR A 1 201 ? -75.011 3.468 107.604 1.00 92.31 201 THR A CA 1
ATOM 1515 C C . THR A 1 201 ? -74.659 2.539 108.767 1.00 92.31 201 THR A C 1
ATOM 1517 O O . THR A 1 201 ? -75.459 2.382 109.692 1.00 92.31 201 THR A O 1
ATOM 1520 N N . LEU A 1 202 ? -73.452 1.964 108.764 1.00 90.81 202 LEU A N 1
ATOM 1521 C CA . LEU A 1 202 ? -72.969 1.100 109.839 1.00 90.81 202 LEU A CA 1
ATOM 1522 C C . LEU A 1 202 ? -72.812 1.865 111.159 1.00 90.81 202 LEU A C 1
ATOM 1524 O O . LEU A 1 202 ? -73.217 1.356 112.202 1.00 90.81 202 LEU A O 1
ATOM 1528 N N . ALA A 1 203 ? -72.293 3.096 111.121 1.00 91.12 203 ALA A N 1
ATOM 1529 C CA . ALA A 1 203 ? -72.176 3.955 112.297 1.00 91.12 203 ALA A CA 1
ATOM 1530 C C . ALA A 1 203 ? -73.550 4.252 112.920 1.00 91.12 203 ALA A C 1
ATOM 1532 O O . ALA A 1 203 ? -73.725 4.102 114.129 1.00 91.12 203 ALA A O 1
ATOM 1533 N N . ARG A 1 204 ? -74.555 4.579 112.095 1.00 90.44 204 ARG A N 1
ATOM 1534 C CA . ARG A 1 204 ? -75.942 4.765 112.561 1.00 90.44 204 ARG A CA 1
ATOM 1535 C C . ARG A 1 204 ? -76.524 3.490 113.169 1.00 90.44 204 ARG A C 1
ATOM 1537 O O . ARG A 1 204 ? -77.211 3.556 114.188 1.00 90.44 204 ARG A O 1
ATOM 1544 N N . LEU A 1 205 ? -76.262 2.330 112.562 1.00 90.75 205 LEU A N 1
ATOM 1545 C CA . LEU A 1 205 ? -76.711 1.042 113.093 1.00 90.75 205 LEU A CA 1
ATOM 1546 C C . LEU A 1 205 ? -76.061 0.741 114.452 1.00 90.75 205 LEU A C 1
ATOM 1548 O O . LEU A 1 205 ? -76.758 0.333 115.379 1.00 90.75 205 LEU A O 1
ATOM 1552 N N . ALA A 1 206 ? -74.755 0.983 114.585 1.00 91.00 206 ALA A N 1
ATOM 1553 C CA . ALA A 1 206 ? -74.016 0.813 115.833 1.00 91.00 206 ALA A CA 1
ATOM 1554 C C . ALA A 1 206 ? -74.535 1.743 116.942 1.00 91.00 206 ALA A C 1
ATOM 1556 O O . ALA A 1 206 ? -74.788 1.272 118.048 1.00 91.00 206 ALA A O 1
ATOM 1557 N N . GLU A 1 207 ? -74.790 3.022 116.643 1.00 89.06 207 GLU A N 1
ATOM 1558 C CA . GLU A 1 207 ? -75.405 3.966 117.590 1.00 89.06 207 GLU A CA 1
ATOM 1559 C C . GLU A 1 207 ? -76.805 3.491 118.029 1.00 89.06 207 GLU A C 1
ATOM 1561 O O . GLU A 1 207 ? -77.182 3.572 119.201 1.00 89.06 207 GLU A O 1
ATOM 1566 N N . GLY A 1 208 ? -77.587 2.945 117.092 1.00 88.38 208 GLY A N 1
ATOM 1567 C CA . GLY A 1 208 ? -78.884 2.335 117.382 1.00 88.38 208 GLY A CA 1
ATOM 1568 C C . GLY A 1 208 ? -78.780 1.130 118.322 1.00 88.38 208 GLY A C 1
ATOM 1569 O O . GLY A 1 208 ? -79.550 1.027 119.282 1.00 88.38 208 GLY A O 1
ATOM 1570 N N . LEU A 1 209 ? -77.814 0.240 118.079 1.00 84.69 209 LEU A N 1
ATOM 1571 C CA . LEU A 1 209 ? -77.525 -0.910 118.939 1.00 84.69 209 LEU A CA 1
ATOM 1572 C C . LEU A 1 209 ? -77.054 -0.473 120.329 1.00 84.69 209 LEU A C 1
ATOM 1574 O O . LEU A 1 209 ? -77.537 -1.012 121.320 1.00 84.69 209 LEU A O 1
ATOM 1578 N N . GLU A 1 210 ? -76.181 0.529 120.427 1.00 84.62 210 GLU A N 1
ATOM 1579 C CA . GLU A 1 210 ? -75.729 1.082 121.706 1.00 84.62 210 GLU A CA 1
ATOM 1580 C C . GLU A 1 210 ? -76.909 1.619 122.528 1.00 84.62 210 GLU A C 1
ATOM 1582 O O . GLU A 1 210 ? -77.064 1.276 123.703 1.00 84.62 210 GLU A O 1
ATOM 1587 N N . LYS A 1 211 ? -77.803 2.398 121.905 1.00 85.62 211 LYS A N 1
ATOM 1588 C CA . LYS A 1 211 ? -79.029 2.893 122.555 1.00 85.62 211 LYS A CA 1
ATOM 1589 C C . LYS A 1 211 ? -79.929 1.758 123.049 1.00 85.62 211 LYS A C 1
ATOM 1591 O O . LYS A 1 211 ? -80.558 1.892 124.099 1.00 85.62 211 LYS A O 1
ATOM 1596 N N . LEU A 1 212 ? -80.022 0.657 122.301 1.00 85.50 212 LEU A N 1
ATOM 1597 C CA . LEU A 1 212 ? -80.759 -0.539 122.716 1.00 85.50 212 LEU A CA 1
ATOM 1598 C C . LEU A 1 212 ? -80.088 -1.214 123.914 1.00 85.50 212 LEU A C 1
ATOM 1600 O O . LEU A 1 212 ? -80.748 -1.422 124.926 1.00 85.50 212 LEU A O 1
ATOM 1604 N N . VAL A 1 213 ? -78.787 -1.493 123.842 1.00 84.19 213 VAL A N 1
ATOM 1605 C CA . VAL A 1 213 ? -78.024 -2.141 124.921 1.00 84.19 213 VAL A CA 1
ATOM 1606 C C . VAL A 1 213 ? -78.062 -1.314 126.208 1.00 84.19 213 VAL A C 1
ATOM 1608 O O . VAL A 1 213 ? -78.291 -1.869 127.280 1.00 84.19 213 VAL A O 1
ATOM 1611 N N . ASN A 1 214 ? -77.938 0.013 126.119 1.00 82.62 214 ASN A N 1
ATOM 1612 C CA . ASN A 1 214 ? -78.042 0.901 127.278 1.00 82.62 214 ASN A CA 1
ATOM 1613 C C . ASN A 1 214 ? -79.430 0.865 127.944 1.00 82.62 214 ASN A C 1
ATOM 1615 O O . ASN A 1 214 ? -79.516 1.083 129.148 1.00 82.62 214 ASN A O 1
ATOM 1619 N N . ARG A 1 215 ? -80.508 0.530 127.216 1.00 79.88 215 ARG A N 1
ATOM 1620 C CA . ARG A 1 215 ? -81.838 0.296 127.813 1.00 79.88 215 ARG A CA 1
ATOM 1621 C C . ARG A 1 215 ? -81.958 -1.031 128.570 1.00 79.88 215 ARG A C 1
ATOM 1623 O O . ARG A 1 215 ? -82.858 -1.156 129.393 1.00 79.88 215 ARG A O 1
ATOM 1630 N N . PHE A 1 216 ? -81.082 -1.998 128.302 1.00 75.69 216 PHE A N 1
ATOM 1631 C CA . PHE A 1 216 ? -81.069 -3.314 128.954 1.00 75.69 216 PHE A CA 1
ATOM 1632 C C . PHE A 1 216 ? -80.008 -3.446 130.054 1.00 75.69 216 PHE A C 1
ATOM 1634 O O . PHE A 1 216 ? -79.904 -4.501 130.679 1.00 75.69 216 PHE A O 1
ATOM 1641 N N . LYS A 1 217 ? -79.218 -2.398 130.303 1.00 65.44 217 LYS A N 1
ATOM 1642 C CA . LYS A 1 217 ? -78.253 -2.353 131.401 1.00 65.44 217 LYS A CA 1
ATOM 1643 C C . LYS A 1 217 ? -79.015 -2.053 132.703 1.00 65.44 217 LYS A C 1
ATOM 1645 O O . LYS A 1 217 ? -79.411 -0.913 132.928 1.00 65.44 217 LYS A O 1
ATOM 1650 N N . ILE A 1 218 ? -79.272 -3.097 133.494 1.00 55.47 218 ILE A N 1
ATOM 1651 C CA . ILE A 1 218 ? -79.839 -3.045 134.856 1.00 55.47 218 ILE A CA 1
ATOM 1652 C C . ILE A 1 218 ? -78.692 -3.006 135.865 1.00 55.47 218 ILE A C 1
ATOM 1654 O O . ILE A 1 218 ? -77.693 -3.721 135.616 1.00 55.47 218 ILE A O 1
#

pLDDT: mean 88.85, std 6.82, range [55.47, 97.5]

Secondary structure (DSSP, 8-state):
-HHHHHHHHHHHHHHHHHHHHHHHHHHHHHHHHHHHHHGGGG---HHHHHHHHHHHHHHHHHHHHHHHH---HHHHHHHHHHHHHHHHHHHHHHHHHHHHHHHHHHHHHHHHHHHHHHHHHHHHHHHHHHHHHHHHHHHHHHHHHHHHHHHHHHHHHHHHHHHHHHHHHHHHHHHHHHHHHHHHHHHHHHHHHHHHHHHHHHHHHHHHHHHHHHHH--